Protein AF-A0A8T1V651-F1 (afdb_monomer_lite)

Structure (mmCIF, N/CA/C/O backbone):
data_AF-A0A8T1V651-F1
#
_entry.id   AF-A0A8T1V651-F1
#
loop_
_atom_site.group_PDB
_atom_site.id
_atom_site.type_symbol
_atom_site.label_atom_id
_atom_site.label_alt_id
_atom_site.label_comp_id
_atom_site.label_asym_id
_atom_site.label_entity_id
_atom_site.label_seq_id
_atom_site.pdbx_PDB_ins_code
_atom_site.Cartn_x
_atom_site.Cartn_y
_atom_site.Cartn_z
_atom_site.occupancy
_atom_site.B_iso_or_equiv
_atom_site.auth_seq_id
_atom_site.auth_comp_id
_atom_site.auth_asym_id
_atom_site.auth_atom_id
_atom_site.pdbx_PDB_model_num
ATOM 1 N N . MET A 1 1 ? 15.255 -18.110 -58.293 1.00 44.84 1 MET A N 1
ATOM 2 C CA . MET A 1 1 ? 16.131 -16.919 -58.290 1.00 44.84 1 MET A CA 1
ATOM 3 C C . MET A 1 1 ? 16.859 -16.931 -56.960 1.00 44.84 1 MET A C 1
ATOM 5 O O . MET A 1 1 ? 16.177 -16.959 -55.946 1.00 44.84 1 MET A O 1
ATOM 9 N N . SER A 1 2 ? 18.190 -17.052 -56.956 1.00 52.84 2 SER A N 1
ATOM 10 C CA . SER A 1 2 ? 18.971 -17.002 -55.710 1.00 52.84 2 SER A CA 1
ATOM 11 C C . SER A 1 2 ? 18.781 -15.631 -55.066 1.00 52.84 2 SER A C 1
ATOM 13 O O . SER A 1 2 ? 18.797 -14.629 -55.784 1.00 52.84 2 SER A O 1
ATOM 15 N N . ALA A 1 3 ? 18.569 -15.583 -53.751 1.00 57.56 3 ALA A N 1
ATOM 16 C CA . ALA A 1 3 ? 18.554 -14.320 -53.021 1.00 57.56 3 ALA A CA 1
ATOM 17 C C . ALA A 1 3 ? 19.894 -13.586 -53.239 1.00 57.56 3 ALA A C 1
ATOM 19 O O . ALA A 1 3 ? 20.920 -14.251 -53.430 1.00 57.56 3 ALA A O 1
ATOM 20 N N . PRO A 1 4 ? 19.909 -12.239 -53.260 1.00 68.81 4 PRO A N 1
ATOM 21 C CA . PRO A 1 4 ? 21.165 -11.503 -53.328 1.00 68.81 4 PRO A CA 1
ATOM 22 C C . PRO A 1 4 ? 22.034 -11.882 -52.120 1.00 68.81 4 PRO A C 1
ATOM 24 O O . PRO A 1 4 ? 21.518 -12.017 -51.015 1.00 68.81 4 PRO A O 1
ATOM 27 N N . ALA A 1 5 ? 23.343 -12.054 -52.320 1.00 86.25 5 ALA A N 1
ATOM 28 C CA . ALA A 1 5 ? 24.283 -12.427 -51.252 1.00 86.25 5 ALA A CA 1
ATOM 29 C C . ALA A 1 5 ? 24.517 -11.296 -50.226 1.00 86.25 5 ALA A C 1
ATOM 31 O O . ALA A 1 5 ? 25.008 -11.527 -49.121 1.00 86.25 5 ALA A O 1
ATOM 32 N N . TYR A 1 6 ? 24.130 -10.067 -50.577 1.00 91.69 6 TYR A N 1
ATOM 33 C CA . TYR A 1 6 ? 24.303 -8.879 -49.749 1.00 91.69 6 TYR A CA 1
ATOM 34 C C . TYR A 1 6 ? 23.029 -8.042 -49.716 1.00 91.69 6 TYR A C 1
ATOM 36 O O . TYR A 1 6 ? 22.245 -8.029 -50.669 1.00 91.69 6 TYR A O 1
ATOM 44 N N . SER A 1 7 ? 22.838 -7.314 -48.624 1.00 93.69 7 SER A N 1
ATOM 45 C CA . SER A 1 7 ? 21.793 -6.302 -48.494 1.00 93.69 7 SER A CA 1
ATOM 46 C C . SER A 1 7 ? 22.381 -4.983 -48.011 1.00 93.69 7 SER A C 1
ATOM 48 O O . SER A 1 7 ? 23.448 -4.930 -47.398 1.00 93.69 7 SER A O 1
ATOM 50 N N . THR A 1 8 ? 21.694 -3.889 -48.330 1.00 93.56 8 THR A N 1
ATOM 51 C CA . THR A 1 8 ? 22.037 -2.557 -47.837 1.00 93.56 8 THR A CA 1
ATOM 52 C C . THR A 1 8 ? 20.933 -2.073 -46.918 1.00 93.56 8 THR A C 1
ATOM 54 O O . THR A 1 8 ? 19.774 -2.002 -47.324 1.00 93.56 8 THR A O 1
ATOM 57 N N . ILE A 1 9 ? 21.299 -1.728 -45.687 1.00 93.75 9 ILE A N 1
ATOM 58 C CA . ILE A 1 9 ? 20.381 -1.191 -44.681 1.00 93.75 9 ILE A CA 1
ATOM 59 C C . ILE A 1 9 ? 20.827 0.206 -44.260 1.00 93.75 9 ILE A C 1
ATOM 61 O O . ILE A 1 9 ? 22.007 0.551 -44.328 1.00 93.75 9 ILE A O 1
ATOM 65 N N . THR A 1 10 ? 19.884 1.035 -43.828 1.00 91.31 10 THR A N 1
ATOM 66 C CA . THR A 1 10 ? 20.197 2.346 -43.255 1.00 91.31 10 THR A CA 1
ATOM 67 C C . THR A 1 10 ? 20.601 2.192 -41.801 1.00 91.31 10 THR A C 1
ATOM 69 O O . THR A 1 10 ? 19.957 1.466 -41.042 1.00 91.31 10 THR A O 1
ATOM 72 N N . ASN A 1 11 ? 21.627 2.921 -41.387 1.00 89.94 11 ASN A N 1
ATOM 73 C CA . ASN A 1 11 ? 21.988 2.997 -39.987 1.00 89.94 11 ASN A CA 1
ATOM 74 C C . ASN A 1 11 ? 20.929 3.793 -39.197 1.00 89.94 11 ASN A C 1
ATOM 76 O O . ASN A 1 11 ? 20.530 4.887 -39.594 1.00 89.94 11 ASN A O 1
ATOM 80 N N . GLY A 1 12 ? 20.491 3.253 -38.056 1.00 85.94 12 GLY A N 1
ATOM 81 C CA . GLY A 1 12 ? 19.458 3.872 -37.216 1.00 85.94 12 GLY A CA 1
ATOM 82 C C . GLY A 1 12 ? 19.901 5.130 -36.453 1.00 85.94 12 GLY A C 1
ATOM 83 O O . GLY A 1 12 ? 19.064 5.797 -35.852 1.00 85.94 12 GLY A O 1
ATOM 84 N N . VAL A 1 13 ? 21.194 5.469 -36.468 1.00 89.56 13 VAL A N 1
ATOM 85 C CA . VAL A 1 13 ? 21.788 6.602 -35.733 1.00 89.56 13 VAL A CA 1
ATOM 86 C C . VAL A 1 13 ? 22.140 7.771 -36.669 1.00 89.56 13 VAL A C 1
ATOM 88 O O . VAL A 1 13 ? 21.965 8.940 -36.312 1.00 89.56 13 VAL A O 1
ATOM 91 N N . ASP A 1 14 ? 22.628 7.493 -37.880 1.00 88.12 14 ASP A N 1
ATOM 92 C CA . ASP A 1 14 ? 22.805 8.466 -38.964 1.00 88.12 14 ASP A CA 1
ATOM 93 C C . ASP A 1 14 ? 22.234 7.895 -40.266 1.00 88.12 14 ASP A C 1
ATOM 95 O O . ASP A 1 14 ? 22.841 7.026 -40.884 1.00 88.12 14 ASP A O 1
ATOM 99 N N . HIS A 1 15 ? 21.096 8.427 -40.716 1.00 88.06 15 HIS A N 1
ATOM 100 C CA . HIS A 1 15 ? 20.405 7.987 -41.935 1.00 88.06 15 HIS A CA 1
ATOM 101 C C . HIS A 1 15 ? 21.244 8.133 -43.216 1.00 88.06 15 HIS A C 1
ATOM 103 O O . HIS A 1 15 ? 20.914 7.535 -44.236 1.00 88.06 15 HIS A O 1
ATOM 109 N N . ARG A 1 16 ? 22.320 8.930 -43.179 1.00 88.88 16 ARG A N 1
ATOM 110 C CA . ARG A 1 16 ? 23.264 9.088 -44.296 1.00 88.88 16 ARG A CA 1
ATOM 111 C C . ARG A 1 16 ? 24.247 7.922 -44.398 1.00 88.88 16 ARG A C 1
ATOM 113 O O . ARG A 1 16 ? 24.907 7.774 -45.421 1.00 88.88 16 ARG A O 1
ATOM 120 N N . LEU A 1 17 ? 24.376 7.119 -43.340 1.00 91.12 17 LEU A N 1
ATOM 121 C CA . LEU A 1 17 ? 25.214 5.929 -43.330 1.00 91.12 17 LEU A CA 1
ATOM 122 C C . LEU A 1 17 ? 24.407 4.722 -43.787 1.00 91.12 17 LEU A C 1
ATOM 124 O O . LEU A 1 17 ? 23.441 4.310 -43.143 1.00 91.12 17 LEU A O 1
ATOM 128 N N . THR A 1 18 ? 24.854 4.123 -44.881 1.00 93.69 18 THR A N 1
ATOM 129 C CA . THR A 1 18 ? 24.391 2.815 -45.326 1.00 93.69 18 THR A CA 1
ATOM 130 C C . THR A 1 18 ? 25.351 1.736 -44.840 1.00 93.69 18 THR A C 1
ATOM 132 O O . THR A 1 18 ? 26.565 1.933 -44.763 1.00 93.69 18 THR A O 1
ATOM 135 N N . ILE A 1 19 ? 24.789 0.591 -44.470 1.00 94.88 19 ILE A N 1
ATOM 136 C CA . ILE A 1 19 ? 25.507 -0.580 -43.979 1.00 94.88 19 ILE A CA 1
ATOM 137 C C . ILE A 1 19 ? 25.325 -1.679 -45.011 1.00 94.88 19 ILE A C 1
ATOM 139 O O . ILE A 1 19 ? 24.196 -2.004 -45.376 1.00 94.88 19 ILE A O 1
ATOM 143 N N . ILE A 1 20 ? 26.432 -2.253 -45.469 1.00 95.31 20 ILE A N 1
ATOM 144 C CA . ILE A 1 20 ? 26.408 -3.451 -46.305 1.00 95.31 20 ILE A CA 1
ATOM 145 C C . ILE A 1 20 ? 26.460 -4.661 -45.377 1.00 95.31 20 ILE A C 1
ATOM 147 O O . ILE A 1 20 ? 27.442 -4.844 -44.655 1.00 95.31 20 ILE A O 1
ATOM 151 N N . MET A 1 21 ? 25.410 -5.475 -45.414 1.00 95.88 21 MET A N 1
ATOM 152 C CA . MET A 1 21 ? 25.281 -6.711 -44.652 1.00 95.88 21 MET A CA 1
ATOM 153 C C . MET A 1 21 ? 25.534 -7.917 -45.561 1.00 95.88 21 MET A C 1
ATOM 155 O O . MET A 1 21 ? 25.003 -7.989 -46.671 1.00 95.88 21 MET A O 1
ATOM 159 N N . HIS A 1 22 ? 26.350 -8.858 -45.092 1.00 94.75 22 HIS A N 1
ATOM 160 C CA . HIS A 1 22 ? 26.492 -10.178 -45.704 1.00 94.75 22 HIS A CA 1
ATOM 161 C C . HIS A 1 22 ? 25.328 -11.058 -45.252 1.00 94.75 22 HIS A C 1
ATOM 163 O O . HIS A 1 22 ? 25.185 -11.295 -44.056 1.00 94.75 22 HIS A O 1
ATOM 169 N N . ASN A 1 23 ? 24.478 -11.508 -46.175 1.00 93.56 23 ASN A N 1
ATOM 170 C CA . ASN A 1 23 ? 23.187 -12.095 -45.806 1.00 93.56 23 ASN A CA 1
ATOM 171 C C . ASN A 1 23 ? 23.315 -13.462 -45.122 1.00 93.56 23 ASN A C 1
ATOM 173 O O . ASN A 1 23 ? 22.498 -13.767 -44.259 1.00 93.56 23 ASN A O 1
ATOM 177 N N . ASP A 1 24 ? 24.350 -14.240 -45.445 1.00 91.81 24 ASP A N 1
ATOM 178 C CA . ASP A 1 24 ? 24.522 -15.579 -44.868 1.00 91.81 24 ASP A CA 1
ATOM 179 C C . ASP A 1 24 ? 25.005 -15.531 -43.414 1.00 91.81 24 ASP A C 1
ATOM 181 O O . ASP A 1 24 ? 24.649 -16.394 -42.618 1.00 91.81 24 ASP A O 1
ATOM 185 N N . SER A 1 25 ? 25.805 -14.520 -43.051 1.00 92.31 25 SER A N 1
ATOM 186 C CA . SER A 1 25 ? 26.333 -14.381 -41.685 1.00 92.31 25 SER A CA 1
ATOM 187 C C . SER A 1 25 ? 25.646 -13.292 -40.862 1.00 92.31 25 SER A C 1
ATOM 189 O O . SER A 1 25 ? 25.741 -13.304 -39.642 1.00 92.31 25 SER A O 1
ATOM 191 N N . GLY A 1 26 ? 24.998 -12.318 -41.502 1.00 94.75 26 GLY A N 1
ATOM 192 C CA . GLY A 1 26 ? 24.478 -11.110 -40.857 1.00 94.75 26 GLY A CA 1
ATOM 193 C C . GLY A 1 26 ? 25.542 -10.052 -40.532 1.00 94.75 26 GLY A C 1
ATOM 194 O O . GLY A 1 26 ? 25.233 -9.061 -39.879 1.00 94.75 26 GLY A O 1
ATOM 195 N N . TYR A 1 27 ? 26.795 -10.224 -40.966 1.00 96.69 27 TYR A N 1
ATOM 196 C CA . TYR A 1 27 ? 27.900 -9.345 -40.557 1.00 96.69 27 TYR A CA 1
ATOM 197 C C . TYR A 1 27 ? 27.946 -8.071 -41.394 1.00 96.69 27 TYR A C 1
ATOM 199 O O . TYR A 1 27 ? 27.542 -8.057 -42.560 1.00 96.69 27 TYR A O 1
ATOM 207 N N . TYR A 1 28 ? 28.506 -7.006 -40.823 1.00 97.50 28 TYR A N 1
ATOM 208 C CA . TYR A 1 28 ? 28.529 -5.679 -41.437 1.00 97.50 28 TYR A CA 1
ATOM 209 C C . TYR A 1 28 ? 29.910 -5.317 -41.986 1.00 97.50 28 TYR A C 1
ATOM 211 O O . TYR A 1 28 ? 30.921 -5.450 -41.293 1.00 97.50 28 TYR A O 1
ATOM 219 N N . ASN A 1 29 ? 29.955 -4.816 -43.226 1.00 95.38 29 ASN A N 1
ATOM 220 C CA . ASN A 1 29 ? 31.191 -4.414 -43.899 1.00 95.38 29 ASN A CA 1
ATOM 221 C C . ASN A 1 29 ? 31.697 -3.060 -43.381 1.00 95.38 29 ASN A C 1
ATOM 223 O O . ASN A 1 29 ? 31.275 -1.990 -43.829 1.00 95.38 29 ASN A O 1
ATOM 227 N N . ILE A 1 30 ? 32.664 -3.099 -42.471 1.00 95.06 30 ILE A N 1
ATOM 228 C CA . ILE A 1 30 ? 33.228 -1.894 -41.859 1.00 95.06 30 ILE A CA 1
ATOM 229 C C . ILE A 1 30 ? 34.232 -1.162 -42.738 1.00 95.06 30 ILE A C 1
ATOM 231 O O . ILE A 1 30 ? 34.468 0.031 -42.537 1.00 95.06 30 ILE A O 1
ATOM 235 N N . THR A 1 31 ? 34.818 -1.836 -43.728 1.00 93.00 31 THR A N 1
ATOM 236 C CA . THR A 1 31 ? 35.694 -1.180 -44.705 1.00 93.00 31 THR A CA 1
ATOM 237 C C . THR A 1 31 ? 34.898 -0.166 -45.519 1.00 93.00 31 THR A C 1
ATOM 239 O O . THR A 1 31 ? 35.329 0.978 -45.665 1.00 93.00 31 THR A O 1
ATOM 242 N N . LYS A 1 32 ? 33.700 -0.545 -45.978 1.00 92.44 32 LYS A N 1
ATOM 243 C CA . LYS A 1 32 ? 32.811 0.346 -46.735 1.00 92.44 32 LYS A CA 1
ATOM 244 C C . LYS A 1 32 ? 32.233 1.456 -45.871 1.00 92.44 32 LYS A C 1
ATOM 246 O O . LYS A 1 32 ? 32.245 2.610 -46.298 1.00 92.44 32 LYS A O 1
ATOM 251 N N . THR A 1 33 ? 31.846 1.150 -44.635 1.00 92.75 33 THR A N 1
ATOM 252 C CA . THR A 1 33 ? 31.427 2.172 -43.666 1.00 92.75 33 THR A CA 1
ATOM 253 C C . THR A 1 33 ? 32.522 3.212 -43.414 1.00 92.75 33 THR A C 1
ATOM 255 O O . THR A 1 33 ? 32.231 4.407 -43.376 1.00 92.75 33 THR A O 1
ATOM 258 N N . ALA A 1 34 ? 33.784 2.792 -43.266 1.00 91.56 34 ALA A N 1
ATOM 259 C CA . ALA A 1 34 ? 34.902 3.711 -43.052 1.00 91.56 34 ALA A CA 1
ATOM 260 C C . ALA A 1 34 ? 35.114 4.652 -44.247 1.00 91.56 34 ALA A C 1
ATOM 262 O O . ALA A 1 34 ? 35.279 5.858 -44.052 1.00 91.56 34 ALA A O 1
ATOM 263 N N . SER A 1 35 ? 35.059 4.117 -45.472 1.00 90.00 35 SER A N 1
ATOM 264 C CA . SER A 1 35 ? 35.135 4.921 -46.696 1.00 90.00 35 SER A CA 1
ATOM 265 C C . SER A 1 35 ? 33.985 5.925 -46.787 1.00 90.00 35 SER A C 1
ATOM 267 O O . SER A 1 35 ? 34.236 7.106 -47.008 1.00 90.00 35 SER A O 1
ATOM 269 N N . LEU A 1 36 ? 32.746 5.486 -46.542 1.00 90.75 36 LEU A N 1
ATOM 270 C CA . LEU A 1 36 ? 31.568 6.355 -46.578 1.00 90.75 36 LEU A CA 1
ATOM 271 C C . LEU A 1 36 ? 31.661 7.489 -45.547 1.00 90.75 36 LEU A C 1
ATOM 273 O O . LEU A 1 36 ? 31.417 8.647 -45.871 1.00 90.75 36 LEU A O 1
ATOM 277 N N . LEU A 1 37 ? 32.072 7.180 -44.315 1.00 89.56 37 LEU A N 1
ATOM 278 C CA . LEU A 1 37 ? 32.285 8.188 -43.273 1.00 89.56 37 LEU A CA 1
ATOM 279 C C . LEU A 1 37 ? 33.353 9.214 -43.651 1.00 89.56 37 LEU A C 1
ATOM 281 O O . LEU A 1 37 ? 33.214 10.391 -43.320 1.00 89.56 37 LEU A O 1
ATOM 285 N N . GLN A 1 38 ? 34.424 8.777 -44.312 1.00 88.06 38 GLN A N 1
ATOM 286 C CA . GLN A 1 38 ? 35.469 9.678 -44.776 1.00 88.06 38 GLN A CA 1
ATOM 287 C C . GLN A 1 38 ? 34.944 10.621 -45.864 1.00 88.06 38 GLN A C 1
ATOM 289 O O . GLN A 1 38 ? 35.216 11.818 -45.785 1.00 88.06 38 GLN A O 1
ATOM 294 N N . THR A 1 39 ? 34.155 10.114 -46.816 1.00 87.88 39 THR A N 1
ATOM 295 C CA . THR A 1 39 ? 33.487 10.935 -47.838 1.00 87.88 39 THR A CA 1
ATOM 296 C C . THR A 1 39 ? 32.547 11.955 -47.198 1.00 87.88 39 THR A C 1
ATOM 298 O O . THR A 1 39 ? 32.687 13.147 -47.451 1.00 87.88 39 THR A O 1
ATOM 301 N N . LEU A 1 40 ? 31.677 11.525 -46.278 1.00 87.88 40 LEU A N 1
ATOM 302 C CA . LEU A 1 40 ? 30.764 12.427 -45.564 1.00 87.88 40 LEU A CA 1
ATOM 303 C C . LE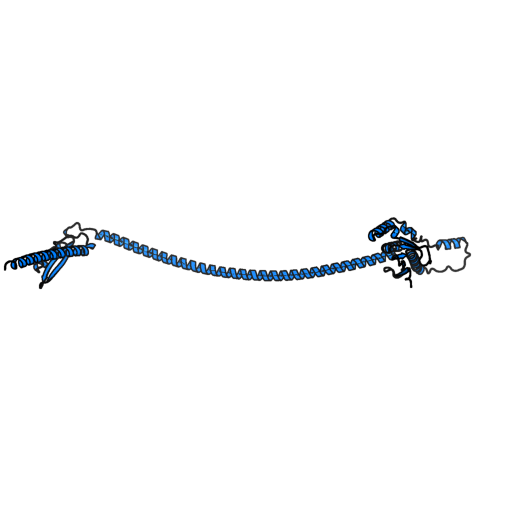U A 1 40 ? 31.512 13.501 -44.763 1.00 87.88 40 LEU A C 1
ATOM 305 O O . LEU A 1 40 ? 31.073 14.645 -44.691 1.00 87.88 40 LEU A O 1
ATOM 309 N N . LYS A 1 41 ? 32.656 13.156 -44.163 1.00 85.81 41 LYS A N 1
ATOM 310 C CA . LYS A 1 41 ? 33.493 14.125 -43.448 1.00 85.81 41 LYS A CA 1
ATOM 311 C C . LYS A 1 41 ? 34.099 15.161 -44.401 1.00 85.81 41 LYS A C 1
ATOM 313 O O . LYS A 1 41 ? 34.108 16.343 -44.076 1.00 85.81 41 LYS A O 1
ATOM 318 N N . GLN A 1 42 ? 34.580 14.730 -45.567 1.00 84.00 42 GLN A N 1
ATOM 319 C CA . GLN A 1 42 ? 35.129 15.627 -46.587 1.00 84.00 42 GLN A CA 1
ATOM 320 C C . GLN A 1 42 ? 34.061 16.549 -47.183 1.00 84.00 42 GLN A C 1
ATOM 322 O O . GLN A 1 42 ? 34.347 17.717 -47.421 1.00 84.00 42 GLN A O 1
ATOM 327 N N . GLU A 1 43 ? 32.835 16.061 -47.381 1.00 84.69 43 GLU A N 1
ATOM 328 C CA . GLU A 1 43 ? 31.696 16.890 -47.794 1.00 84.69 43 GLU A CA 1
ATOM 329 C C . GLU A 1 43 ? 31.353 17.946 -46.733 1.00 84.69 43 GLU A C 1
ATOM 331 O O . GLU A 1 43 ? 31.140 19.109 -47.064 1.00 84.69 43 GLU A O 1
ATOM 336 N N . GLU A 1 44 ? 31.358 17.574 -45.448 1.00 82.19 44 GLU A N 1
ATOM 337 C CA . GLU A 1 44 ? 31.106 18.507 -44.340 1.00 82.19 44 GLU A CA 1
ATOM 338 C C . GLU A 1 44 ? 32.213 19.577 -44.206 1.00 82.19 44 GLU A C 1
ATOM 340 O O . GLU A 1 44 ? 31.914 20.734 -43.911 1.00 82.19 44 GLU A O 1
ATOM 345 N N . GLU A 1 45 ? 33.480 19.220 -44.444 1.00 78.75 45 GLU A N 1
ATOM 346 C CA . GLU A 1 45 ? 34.630 20.138 -44.371 1.00 78.75 45 GLU A CA 1
ATOM 347 C C . GLU A 1 45 ? 34.794 20.993 -45.648 1.00 78.75 45 GLU A C 1
ATOM 349 O O . GLU A 1 45 ? 35.163 22.167 -45.570 1.00 78.75 45 GLU A O 1
ATOM 354 N N . GLY A 1 46 ? 34.468 20.444 -46.822 1.00 62.56 46 GLY A N 1
ATOM 355 C CA . GLY A 1 46 ? 34.582 21.102 -48.129 1.00 62.56 46 GLY A CA 1
ATOM 356 C C . GLY A 1 46 ? 33.558 22.215 -48.376 1.00 62.56 46 GLY A C 1
ATOM 357 O O . GLY A 1 46 ? 33.789 23.090 -49.207 1.00 62.56 46 GLY A O 1
ATOM 358 N N . VAL A 1 47 ? 32.462 22.251 -47.616 1.00 53.25 47 VAL A N 1
ATOM 359 C CA . VAL A 1 47 ? 31.448 23.321 -47.687 1.00 53.25 47 VAL A CA 1
ATOM 360 C C . VAL A 1 47 ? 31.907 24.618 -46.989 1.00 53.25 47 VAL A C 1
ATOM 362 O O . VAL A 1 47 ? 31.332 25.679 -47.221 1.00 53.25 47 VAL A O 1
ATOM 365 N N . VAL A 1 48 ? 32.990 24.593 -46.200 1.00 46.41 48 VAL A N 1
ATOM 366 C CA . VAL A 1 48 ? 33.510 25.777 -45.476 1.00 46.41 48 VAL A CA 1
ATOM 367 C C . VAL A 1 48 ? 34.618 26.518 -46.259 1.00 46.41 48 VAL A C 1
ATOM 369 O O . VAL A 1 48 ? 35.081 27.581 -45.851 1.00 46.41 48 VAL A O 1
ATOM 372 N N . GLY A 1 49 ? 35.024 26.013 -47.429 1.00 43.25 49 GLY A N 1
ATOM 373 C CA . GLY A 1 49 ? 36.204 26.472 -48.170 1.00 43.25 49 GLY A CA 1
ATOM 374 C C . GLY A 1 49 ? 35.961 27.345 -49.406 1.00 43.25 49 GLY A C 1
ATOM 375 O O . GLY A 1 49 ? 36.616 27.116 -50.416 1.00 43.25 49 GLY A O 1
ATOM 376 N N . ASN A 1 50 ? 35.094 28.362 -49.367 1.00 42.97 50 ASN A N 1
ATOM 377 C CA . ASN A 1 50 ? 35.173 29.451 -50.356 1.00 42.97 50 ASN A CA 1
ATOM 378 C C . ASN A 1 50 ? 36.202 30.492 -49.880 1.00 42.97 50 ASN A C 1
ATOM 380 O O . ASN A 1 50 ? 35.849 31.495 -49.265 1.00 42.97 50 ASN A O 1
ATOM 384 N N . SER A 1 51 ? 37.487 30.240 -50.152 1.00 42.34 51 SER A N 1
ATOM 385 C CA . SER A 1 51 ? 38.550 31.255 -50.077 1.00 42.34 51 SER A CA 1
ATOM 386 C C . SER A 1 51 ? 38.967 31.714 -51.481 1.00 42.34 51 SER A C 1
ATOM 388 O O . SER A 1 51 ? 38.882 30.930 -52.428 1.00 42.34 51 SER A O 1
ATOM 390 N N . PRO A 1 52 ? 39.379 32.985 -51.652 1.00 41.66 52 PRO A N 1
ATOM 391 C CA . PRO A 1 52 ? 39.491 33.619 -52.961 1.00 41.66 52 PRO A CA 1
ATOM 392 C C . PRO A 1 52 ? 40.663 33.045 -53.761 1.00 41.66 52 PRO A C 1
ATOM 394 O O . PRO A 1 52 ? 41.762 32.891 -53.229 1.00 41.66 52 PRO A O 1
ATOM 397 N N . GLN A 1 53 ? 40.459 32.789 -55.056 1.00 40.06 53 GLN A N 1
ATOM 398 C CA . GLN A 1 53 ? 41.566 32.479 -55.963 1.00 40.06 53 GLN A CA 1
ATOM 399 C C . GLN A 1 53 ? 42.585 33.634 -55.988 1.00 40.06 53 GLN A C 1
ATOM 401 O O . GLN A 1 53 ? 42.183 34.789 -56.172 1.00 40.06 53 GLN A O 1
ATOM 406 N N . PRO A 1 54 ? 43.897 33.360 -55.865 1.00 42.28 54 PRO A N 1
ATOM 407 C CA . PRO A 1 54 ? 44.910 34.385 -56.034 1.00 42.28 54 PRO A CA 1
ATOM 408 C C . PRO A 1 54 ? 44.982 34.809 -57.504 1.00 42.28 54 PRO A C 1
ATOM 410 O O . PRO A 1 54 ? 45.008 34.001 -58.435 1.00 42.28 54 PRO A O 1
ATOM 413 N N . ASN A 1 55 ? 44.981 36.124 -57.692 1.00 45.00 55 ASN A N 1
ATOM 414 C CA . ASN A 1 55 ? 44.984 36.792 -58.981 1.00 45.00 55 ASN A CA 1
ATOM 415 C C . ASN A 1 55 ? 46.247 36.413 -59.778 1.00 45.00 55 ASN A C 1
ATOM 417 O O . ASN A 1 55 ? 47.372 36.574 -59.302 1.00 45.00 55 ASN A O 1
ATOM 421 N N . LYS A 1 56 ? 46.067 35.921 -61.008 1.00 50.69 56 LYS A N 1
ATOM 422 C CA . LYS A 1 56 ? 47.151 35.531 -61.921 1.00 50.69 56 LYS A CA 1
ATOM 423 C C . LYS A 1 56 ? 47.980 36.753 -62.326 1.00 50.69 56 LYS A C 1
ATOM 425 O O . LYS A 1 56 ? 47.581 37.459 -63.248 1.00 50.69 56 LYS A O 1
ATOM 430 N N . ARG A 1 57 ? 49.133 36.982 -61.688 1.00 48.47 57 ARG A N 1
ATOM 431 C CA . ARG A 1 57 ? 50.283 37.737 -62.240 1.00 48.47 57 ARG A CA 1
ATOM 432 C C . ARG A 1 57 ? 51.488 37.660 -61.292 1.00 48.47 57 ARG A C 1
ATOM 434 O O . ARG A 1 57 ? 51.712 38.540 -60.474 1.00 48.47 57 ARG A O 1
ATOM 441 N N . GLY A 1 58 ? 52.288 36.612 -61.444 1.00 48.78 58 GLY A N 1
ATOM 442 C CA . GLY A 1 58 ? 53.598 36.477 -60.809 1.00 48.78 58 GLY A CA 1
ATOM 443 C C . GLY A 1 58 ? 54.271 35.197 -61.292 1.00 48.78 58 GLY A C 1
ATOM 444 O O . GLY A 1 58 ? 53.610 34.170 -61.396 1.00 48.78 58 GLY A O 1
ATOM 445 N N . LYS A 1 59 ? 55.551 35.265 -61.674 1.00 53.00 59 LYS A N 1
ATOM 446 C CA . LYS A 1 59 ? 56.339 34.086 -62.064 1.00 53.00 59 LYS A CA 1
ATOM 447 C C . LYS A 1 59 ? 56.484 33.175 -60.841 1.00 53.00 59 LYS A C 1
ATOM 449 O O . LYS A 1 59 ? 57.207 33.542 -59.924 1.00 53.00 59 LYS A O 1
ATOM 454 N N . HIS A 1 60 ? 55.815 32.025 -60.847 1.00 48.91 60 HIS A N 1
ATOM 455 C CA . HIS A 1 60 ? 56.003 30.986 -59.835 1.00 48.91 60 HIS A CA 1
ATOM 456 C C . HIS A 1 60 ? 57.348 30.286 -60.043 1.00 48.91 60 HIS A C 1
ATOM 458 O O . HIS A 1 60 ? 57.672 29.854 -61.153 1.00 48.91 60 HIS A O 1
ATOM 464 N N . THR A 1 61 ? 58.141 30.189 -58.980 1.00 63.47 61 THR A N 1
ATOM 465 C CA . THR A 1 61 ? 59.271 29.259 -58.902 1.00 63.47 61 THR A CA 1
ATOM 466 C C . THR A 1 61 ? 58.742 27.869 -58.526 1.00 63.47 61 THR A C 1
ATOM 468 O O . THR A 1 61 ? 57.699 27.743 -57.887 1.00 63.47 61 THR A O 1
ATOM 471 N N . LYS A 1 62 ? 59.454 26.800 -58.915 1.00 58.91 62 LYS A N 1
ATOM 472 C CA . LYS A 1 62 ? 59.077 25.406 -58.583 1.00 58.91 62 LYS A CA 1
ATOM 473 C C . LYS A 1 62 ? 58.931 25.157 -57.072 1.00 58.91 62 LYS A C 1
ATOM 475 O O . LYS A 1 62 ? 58.182 24.274 -56.672 1.00 58.91 62 LYS A O 1
ATOM 480 N N . GLU A 1 63 ? 59.607 25.954 -56.250 1.00 56.84 63 GLU A N 1
ATOM 481 C CA . GLU A 1 63 ? 59.536 25.892 -54.786 1.00 56.84 63 GLU A CA 1
ATOM 482 C C . GLU A 1 63 ? 58.183 26.390 -54.243 1.00 56.84 63 GLU A C 1
ATOM 484 O O . GLU A 1 63 ? 57.672 25.829 -53.274 1.00 56.84 63 GLU A O 1
ATOM 489 N N . ASP A 1 64 ? 57.543 27.362 -54.905 1.00 56.97 64 ASP A N 1
ATOM 490 C CA . ASP A 1 64 ? 56.211 27.852 -54.523 1.00 56.97 64 ASP A CA 1
ATOM 491 C C . ASP A 1 64 ? 55.105 26.843 -54.880 1.00 56.97 64 ASP A C 1
ATOM 493 O O . ASP A 1 64 ? 54.123 26.703 -54.148 1.00 56.97 64 ASP A O 1
ATOM 497 N N . GLU A 1 65 ? 55.269 26.102 -55.983 1.00 58.41 65 GLU A N 1
ATOM 498 C CA . GLU A 1 65 ? 54.359 25.013 -56.364 1.00 58.41 65 GLU A CA 1
ATOM 499 C C . GLU A 1 65 ? 54.475 23.815 -55.406 1.00 58.41 65 GLU A C 1
ATOM 501 O O . GLU A 1 65 ? 53.453 23.254 -55.004 1.00 58.41 65 GLU A O 1
ATOM 506 N N . GLU A 1 66 ? 55.687 23.459 -54.962 1.00 58.53 66 GLU A N 1
ATOM 507 C CA . GLU A 1 66 ? 55.891 22.414 -53.948 1.00 58.53 66 GLU A CA 1
ATOM 508 C C . GLU A 1 66 ? 55.389 22.833 -52.556 1.00 58.53 66 GLU A C 1
ATOM 510 O O . GLU A 1 66 ? 54.793 22.014 -51.852 1.00 58.53 66 GLU A O 1
ATOM 515 N N . ALA A 1 67 ? 55.543 24.102 -52.163 1.00 57.09 67 ALA A N 1
ATOM 516 C CA . ALA A 1 67 ? 55.000 24.628 -50.908 1.00 57.09 67 ALA A CA 1
ATOM 517 C C . ALA A 1 67 ? 53.459 24.695 -50.917 1.00 57.09 67 ALA A C 1
ATOM 519 O O . ALA A 1 67 ? 52.807 24.366 -49.917 1.00 57.09 67 ALA A O 1
ATOM 520 N N . TYR A 1 68 ? 52.846 25.043 -52.052 1.00 60.59 68 TYR A N 1
ATOM 521 C CA . TYR A 1 68 ? 51.392 24.985 -52.228 1.00 60.59 68 TYR A CA 1
ATOM 522 C C . TYR A 1 68 ? 50.879 23.535 -52.198 1.00 60.59 68 TYR A C 1
ATOM 524 O O . TYR A 1 68 ? 49.926 23.227 -51.477 1.00 60.59 68 TYR A O 1
ATOM 532 N N . ALA A 1 69 ? 51.567 22.613 -52.879 1.00 55.97 69 ALA A N 1
ATOM 533 C CA . ALA A 1 69 ? 51.237 21.189 -52.871 1.00 55.97 69 ALA A CA 1
ATOM 534 C C . ALA A 1 69 ? 51.409 20.535 -51.485 1.00 55.97 69 ALA A C 1
ATOM 536 O O . ALA A 1 69 ? 50.613 19.671 -51.120 1.00 55.97 69 ALA A O 1
ATOM 537 N N . ASN A 1 70 ? 52.398 20.951 -50.682 1.00 55.38 70 ASN A N 1
ATOM 538 C CA . ASN A 1 70 ? 52.581 20.449 -49.314 1.00 55.38 70 ASN A CA 1
ATOM 539 C C . ASN A 1 70 ? 51.629 21.090 -48.291 1.00 55.38 70 ASN A C 1
ATOM 541 O O . ASN A 1 70 ? 51.216 20.404 -47.359 1.00 55.38 70 ASN A O 1
ATOM 545 N N . SER A 1 71 ? 51.239 22.359 -48.458 1.00 49.69 71 SER A N 1
ATOM 546 C CA . SER A 1 71 ? 50.256 23.029 -47.580 1.00 49.69 71 SER A CA 1
ATOM 547 C C . SER A 1 71 ? 48.811 22.570 -47.812 1.00 49.69 71 SER A C 1
ATOM 549 O O . SER A 1 71 ? 47.992 22.674 -46.901 1.00 49.69 71 SER A O 1
ATOM 551 N N . HIS A 1 72 ? 48.509 22.010 -48.990 1.00 49.41 72 HIS A N 1
ATOM 552 C CA . HIS A 1 72 ? 47.201 21.436 -49.337 1.00 49.41 72 HIS A CA 1
ATOM 553 C C . HIS A 1 72 ? 47.153 19.904 -49.239 1.00 49.41 72 HIS A C 1
ATOM 555 O O . HIS A 1 72 ? 46.140 19.299 -49.592 1.00 49.41 72 HIS A O 1
ATOM 561 N N . ARG A 1 73 ? 48.205 19.240 -48.735 1.00 42.84 73 ARG A N 1
ATOM 562 C CA . ARG A 1 73 ? 48.082 17.835 -48.324 1.00 42.84 73 ARG A CA 1
ATOM 563 C C . ARG A 1 73 ? 47.235 17.796 -47.052 1.00 42.84 73 ARG A C 1
ATOM 565 O O . ARG A 1 73 ? 47.696 18.308 -46.032 1.00 42.84 73 ARG A O 1
ATOM 572 N N . PRO A 1 74 ? 46.027 17.197 -47.058 1.00 41.81 74 PRO A N 1
ATOM 573 C CA . PRO A 1 74 ? 45.246 17.069 -45.840 1.00 41.81 74 PRO A CA 1
ATOM 574 C C . PRO A 1 74 ? 46.065 16.259 -44.835 1.00 41.81 74 PRO A C 1
ATOM 576 O O . PRO A 1 74 ? 46.252 15.052 -44.986 1.00 41.81 74 PRO A O 1
ATOM 579 N N . ASN A 1 75 ? 46.580 16.931 -43.805 1.00 43.72 75 ASN A N 1
ATOM 580 C CA . ASN A 1 75 ? 47.313 16.308 -42.713 1.00 43.72 75 ASN A CA 1
ATOM 581 C C . ASN A 1 75 ? 46.324 15.606 -41.773 1.00 43.72 75 ASN A C 1
ATOM 583 O O . ASN A 1 75 ? 46.118 15.991 -40.626 1.00 43.72 75 ASN A O 1
ATOM 587 N N . THR A 1 76 ? 45.654 14.581 -42.288 1.00 47.22 76 THR A N 1
ATOM 588 C CA . THR A 1 76 ? 44.827 13.676 -41.503 1.00 47.22 76 THR A CA 1
ATOM 589 C C . THR A 1 76 ? 45.332 12.269 -41.771 1.00 47.22 76 THR A C 1
ATOM 591 O O . THR A 1 76 ? 45.107 11.694 -42.831 1.00 47.22 76 THR A O 1
ATOM 594 N N . ARG A 1 77 ? 46.047 11.683 -40.803 1.00 55.25 77 ARG A N 1
ATOM 595 C CA . ARG A 1 77 ? 46.203 10.223 -40.747 1.00 55.25 77 ARG A CA 1
ATOM 596 C C . ARG A 1 77 ? 44.796 9.638 -40.622 1.00 55.25 77 ARG A C 1
ATOM 598 O O . ARG A 1 77 ? 44.269 9.542 -39.515 1.00 55.25 77 ARG A O 1
ATOM 605 N N . ALA A 1 78 ? 44.162 9.328 -41.751 1.00 62.06 78 ALA A N 1
ATOM 606 C CA . ALA A 1 78 ? 42.856 8.691 -41.776 1.00 62.06 78 ALA A CA 1
ATOM 607 C C . ALA A 1 78 ? 42.925 7.417 -40.924 1.00 62.06 78 ALA A C 1
ATOM 609 O O . ALA A 1 78 ? 43.871 6.629 -41.026 1.00 62.06 78 ALA A O 1
ATOM 610 N N . LYS A 1 79 ? 41.957 7.245 -40.021 1.00 72.75 79 LYS A N 1
ATOM 611 C CA . LYS A 1 79 ? 41.864 6.038 -39.202 1.00 72.75 79 LYS A CA 1
ATOM 612 C C . LYS A 1 79 ? 41.572 4.859 -40.130 1.00 72.75 79 LYS A C 1
ATOM 614 O O . LYS A 1 79 ? 40.470 4.738 -40.645 1.00 72.75 79 LYS A O 1
ATOM 619 N N . LEU A 1 80 ? 42.569 4.007 -40.354 1.00 78.75 80 LEU A N 1
ATOM 620 C CA . LEU A 1 80 ? 42.408 2.789 -41.144 1.00 78.75 80 LEU A CA 1
ATOM 621 C C . LEU A 1 80 ? 41.713 1.707 -40.315 1.00 78.75 80 LEU A C 1
ATOM 623 O O . LEU A 1 80 ? 42.038 1.536 -39.140 1.00 78.75 80 LEU A O 1
ATOM 627 N N . THR A 1 81 ? 40.841 0.920 -40.944 1.00 80.94 81 THR A N 1
ATOM 628 C CA . THR A 1 81 ? 40.160 -0.228 -40.321 1.00 80.94 81 THR A CA 1
ATOM 629 C C . THR A 1 81 ? 41.139 -1.182 -39.633 1.00 80.94 81 THR A C 1
ATOM 631 O O . THR A 1 81 ? 40.914 -1.595 -38.499 1.00 80.94 81 THR A O 1
ATOM 634 N N . ALA A 1 82 ? 42.295 -1.441 -40.251 1.00 83.56 82 ALA A N 1
ATOM 635 C CA . ALA A 1 82 ? 43.345 -2.282 -39.674 1.00 83.56 82 ALA A CA 1
ATOM 636 C C . ALA A 1 82 ? 43.899 -1.753 -38.334 1.00 83.56 82 ALA A C 1
ATOM 638 O O . ALA A 1 82 ? 44.343 -2.537 -37.497 1.00 83.56 82 ALA A O 1
ATOM 639 N N . ASN A 1 83 ? 43.865 -0.436 -38.099 1.00 86.69 83 ASN A N 1
ATOM 640 C CA . ASN A 1 83 ? 44.323 0.148 -36.837 1.00 86.69 83 ASN A CA 1
ATOM 641 C C . ASN A 1 83 ? 43.327 -0.087 -35.698 1.00 86.69 83 ASN A C 1
ATOM 643 O O . ASN A 1 83 ? 43.728 -0.064 -34.538 1.00 86.69 83 ASN A O 1
ATOM 647 N N . TRP A 1 84 ? 42.049 -0.3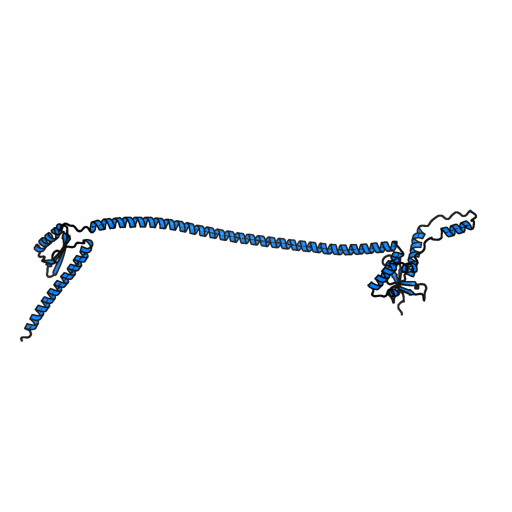29 -36.000 1.00 91.19 84 TRP A N 1
ATOM 648 C CA . TRP A 1 84 ? 41.043 -0.582 -34.974 1.00 91.19 84 TRP A CA 1
ATOM 649 C C . TRP A 1 84 ? 41.326 -1.880 -34.213 1.00 91.19 84 TRP A C 1
ATOM 651 O O . TRP A 1 84 ? 41.367 -1.856 -32.986 1.00 91.19 84 TRP A O 1
ATOM 661 N N . PHE A 1 85 ? 41.640 -2.968 -34.925 1.00 89.12 85 PHE A N 1
ATOM 662 C CA . PHE A 1 85 ? 41.973 -4.280 -34.347 1.00 89.12 85 PHE A CA 1
ATOM 663 C C . PHE A 1 85 ? 43.283 -4.301 -33.539 1.00 89.12 85 PHE A C 1
ATOM 665 O O . PHE A 1 85 ? 43.531 -5.219 -32.756 1.00 89.12 85 PHE A O 1
ATOM 672 N N . ARG A 1 86 ? 44.149 -3.293 -33.711 1.00 88.12 86 ARG A N 1
ATOM 673 C CA . ARG A 1 86 ? 45.424 -3.190 -32.981 1.00 88.12 86 ARG A CA 1
ATOM 674 C C . ARG A 1 86 ? 45.267 -2.608 -31.576 1.00 88.12 86 ARG A C 1
ATOM 676 O O . ARG A 1 86 ? 46.163 -2.796 -30.757 1.00 88.12 86 ARG A O 1
ATOM 683 N N . ASN A 1 87 ? 44.164 -1.915 -31.293 1.00 89.50 87 ASN A N 1
ATOM 684 C CA . ASN A 1 87 ? 43.950 -1.269 -29.999 1.00 89.50 87 ASN A CA 1
ATOM 685 C C . ASN A 1 87 ? 43.593 -2.304 -28.923 1.00 89.50 87 ASN A C 1
ATOM 687 O O . ASN A 1 87 ? 42.753 -3.173 -29.157 1.00 89.50 87 ASN A O 1
ATOM 691 N N . SER A 1 88 ? 44.168 -2.173 -27.724 1.00 88.81 88 SER A N 1
ATOM 692 C CA . SER A 1 88 ? 43.847 -3.042 -26.579 1.00 88.81 88 SER A CA 1
ATOM 693 C C . SER A 1 88 ? 42.360 -2.995 -26.219 1.00 88.81 88 SER A C 1
ATOM 695 O O . SER A 1 88 ? 41.728 -4.039 -26.105 1.00 88.81 88 SER A O 1
ATOM 697 N N . SER A 1 89 ? 41.773 -1.797 -26.173 1.00 90.06 89 SER A N 1
ATOM 698 C CA . SER A 1 89 ? 40.347 -1.598 -25.885 1.00 90.06 89 SER A CA 1
ATOM 699 C C . SER A 1 89 ? 39.411 -2.197 -26.938 1.00 90.06 89 SER A C 1
ATOM 701 O O . SER A 1 89 ? 38.262 -2.505 -26.637 1.00 90.06 89 SER A O 1
ATOM 703 N N . THR A 1 90 ? 39.870 -2.377 -28.179 1.00 92.69 90 THR A N 1
ATOM 704 C CA . THR A 1 90 ? 39.093 -3.099 -29.194 1.00 92.69 90 THR A CA 1
ATOM 705 C C . THR A 1 90 ? 39.115 -4.598 -28.925 1.00 92.69 90 THR A C 1
ATOM 707 O O . THR A 1 90 ? 38.082 -5.240 -29.061 1.00 92.69 90 THR A O 1
ATOM 710 N N . ARG A 1 91 ? 40.258 -5.163 -28.512 1.00 93.56 91 ARG A N 1
ATOM 711 C CA . ARG A 1 91 ? 40.355 -6.597 -28.189 1.00 93.56 91 ARG A CA 1
ATOM 712 C C . ARG A 1 91 ? 39.437 -6.980 -27.035 1.00 93.56 91 ARG A C 1
ATOM 714 O O . ARG A 1 91 ? 38.768 -7.997 -27.127 1.00 93.56 91 ARG A O 1
ATOM 721 N N . GLU A 1 92 ? 39.357 -6.138 -26.006 1.00 94.94 92 GLU A N 1
ATOM 722 C CA . GLU A 1 92 ? 38.413 -6.319 -24.892 1.00 94.94 92 GLU A CA 1
ATOM 723 C C . GLU A 1 92 ? 36.960 -6.354 -25.383 1.00 94.94 92 GLU A C 1
ATOM 725 O O . GLU A 1 92 ? 36.208 -7.249 -25.017 1.00 94.94 92 GLU A O 1
ATOM 730 N N . LYS A 1 93 ? 36.577 -5.435 -26.280 1.00 95.19 93 LYS A N 1
ATOM 731 C CA . LYS A 1 93 ? 35.229 -5.415 -26.870 1.00 95.19 93 LYS A CA 1
ATOM 732 C C . LYS A 1 93 ? 34.938 -6.638 -27.733 1.00 95.19 93 LYS A C 1
ATOM 734 O O . LYS A 1 93 ? 33.822 -7.139 -27.696 1.00 95.19 93 LYS A O 1
ATOM 739 N N . ILE A 1 94 ? 35.915 -7.103 -28.513 1.00 95.69 94 ILE A N 1
ATOM 740 C CA . ILE A 1 94 ? 35.772 -8.318 -29.325 1.00 95.69 94 ILE A CA 1
ATOM 741 C C . ILE A 1 94 ? 35.587 -9.531 -28.415 1.00 95.69 94 ILE A C 1
ATOM 743 O O . ILE A 1 94 ? 34.684 -10.320 -28.659 1.00 95.69 94 ILE A O 1
ATOM 747 N N . GLN A 1 95 ? 36.378 -9.644 -27.344 1.00 96.00 95 GLN A N 1
ATOM 748 C CA . GLN A 1 95 ? 36.222 -10.722 -26.370 1.00 96.00 95 GLN A CA 1
ATOM 749 C C . GLN A 1 95 ? 34.837 -10.697 -25.716 1.00 96.00 95 GLN A C 1
ATOM 751 O O . GLN A 1 95 ? 34.199 -11.738 -25.611 1.00 96.00 95 GLN A O 1
ATOM 756 N N . GLU A 1 96 ? 34.356 -9.521 -25.313 1.00 96.19 96 GLU A N 1
ATOM 757 C CA . GLU A 1 96 ? 33.025 -9.386 -24.716 1.00 96.19 96 GLU A CA 1
ATOM 758 C C . GLU A 1 96 ? 31.915 -9.741 -25.712 1.00 96.19 96 GLU A C 1
ATOM 760 O O . GLU A 1 96 ? 30.977 -10.449 -25.363 1.00 96.19 96 GLU A O 1
ATOM 765 N N . CYS A 1 97 ? 32.043 -9.320 -26.973 1.00 96.25 97 CYS A N 1
ATOM 766 C CA . CYS A 1 97 ? 31.119 -9.720 -28.031 1.00 96.25 97 CYS A CA 1
ATOM 767 C C . CYS A 1 97 ? 31.109 -11.240 -28.240 1.00 96.25 97 CYS A C 1
ATOM 769 O O . CYS A 1 97 ? 30.032 -11.809 -28.401 1.00 96.25 97 CYS A O 1
ATOM 771 N N . ALA A 1 98 ? 32.279 -11.886 -28.234 1.00 96.44 98 ALA A N 1
ATOM 772 C CA . ALA A 1 98 ? 32.396 -13.340 -28.322 1.00 96.44 98 ALA A CA 1
ATOM 773 C C . ALA A 1 98 ? 31.682 -14.020 -27.145 1.00 96.44 98 ALA A C 1
ATOM 775 O O . ALA A 1 98 ? 30.868 -14.913 -27.356 1.00 96.44 98 ALA A O 1
ATOM 776 N N . ASN A 1 99 ? 31.908 -13.533 -25.921 1.00 96.50 99 ASN A N 1
ATOM 777 C CA . ASN A 1 99 ? 31.270 -14.063 -24.715 1.00 96.50 99 ASN A CA 1
ATOM 778 C C . ASN A 1 99 ? 29.740 -13.901 -24.734 1.00 96.50 99 ASN A C 1
ATOM 780 O O . ASN A 1 99 ? 29.029 -14.814 -24.336 1.00 96.50 99 ASN A O 1
ATOM 784 N N . LEU A 1 100 ? 29.228 -12.745 -25.174 1.00 95.62 100 LEU A N 1
ATOM 785 C CA . LEU A 1 100 ? 27.786 -12.458 -25.205 1.00 95.62 100 LEU A CA 1
ATOM 786 C C . LEU A 1 100 ? 27.026 -13.273 -26.255 1.00 95.62 100 LEU A C 1
ATOM 788 O O . LEU A 1 100 ? 25.822 -13.471 -26.107 1.00 95.62 100 LEU A O 1
ATOM 792 N N . ASN A 1 101 ? 27.715 -13.706 -27.310 1.00 94.69 101 ASN A N 1
ATOM 793 C CA . ASN A 1 101 ? 27.116 -14.403 -28.445 1.00 94.69 101 ASN A CA 1
ATOM 794 C C . ASN A 1 101 ? 27.517 -15.886 -28.524 1.00 94.69 101 ASN A C 1
ATOM 796 O O . ASN A 1 101 ? 27.181 -16.538 -29.508 1.00 94.69 101 ASN A O 1
ATOM 800 N N . ASP A 1 102 ? 28.228 -16.412 -27.519 1.00 94.75 102 ASP A N 1
ATOM 801 C CA . ASP A 1 102 ? 28.760 -17.782 -27.494 1.00 94.75 102 ASP A CA 1
ATOM 802 C C . ASP A 1 102 ? 29.612 -18.134 -28.740 1.00 94.75 102 ASP A C 1
ATOM 804 O O . ASP A 1 102 ? 29.525 -19.232 -29.290 1.00 94.75 102 ASP A O 1
ATOM 808 N N . LEU A 1 103 ? 30.450 -17.189 -29.186 1.00 94.62 103 LEU A N 1
ATOM 809 C CA . LEU A 1 103 ? 31.329 -17.307 -30.360 1.00 94.62 103 LEU A CA 1
ATOM 810 C C . LEU A 1 103 ? 32.812 -17.349 -29.966 1.00 94.62 103 LEU A C 1
ATOM 812 O O . LEU A 1 103 ? 33.216 -16.845 -28.914 1.00 94.62 103 LEU A O 1
ATOM 816 N N . SER A 1 104 ? 33.660 -17.872 -30.852 1.00 95.44 104 SER A N 1
ATOM 817 C CA . SER A 1 104 ? 35.106 -17.651 -30.775 1.00 95.44 104 SER A CA 1
ATOM 818 C C . SER A 1 104 ? 35.470 -16.214 -31.183 1.00 95.44 104 SER A C 1
ATOM 820 O O . SER A 1 104 ? 34.758 -15.543 -31.934 1.00 95.44 104 SER A O 1
ATOM 822 N N . VAL A 1 105 ? 36.620 -15.721 -30.711 1.00 93.88 105 VAL A N 1
ATOM 823 C CA . VAL A 1 105 ? 37.129 -14.379 -31.061 1.00 93.88 105 VAL A CA 1
ATOM 824 C C . VAL A 1 105 ? 37.351 -14.238 -32.570 1.00 93.88 105 VAL A C 1
ATOM 826 O O . VAL A 1 105 ? 37.113 -13.174 -33.144 1.00 93.88 105 VAL A O 1
ATOM 829 N N . GLU A 1 106 ? 37.801 -15.308 -33.221 1.00 93.31 106 GLU A N 1
ATOM 830 C CA . GLU A 1 106 ? 38.035 -15.374 -34.662 1.00 93.31 106 GLU A CA 1
ATOM 831 C C . GLU A 1 106 ? 36.727 -15.311 -35.452 1.00 93.31 106 GLU A C 1
ATOM 833 O O . GLU A 1 106 ? 36.704 -14.754 -36.546 1.00 93.31 106 GLU A O 1
ATOM 838 N N . GLU A 1 107 ? 35.630 -15.815 -34.890 1.00 94.00 107 GLU A N 1
ATOM 839 C CA . GLU A 1 107 ? 34.314 -15.775 -35.525 1.00 94.00 107 GLU A CA 1
ATOM 840 C C . GLU A 1 107 ? 33.704 -14.371 -35.501 1.00 94.00 107 GLU A C 1
ATOM 842 O O . GLU A 1 107 ? 32.865 -14.068 -36.341 1.00 94.00 107 GLU A O 1
ATOM 847 N N . CYS A 1 108 ? 34.144 -13.457 -34.628 1.00 95.50 108 CYS A N 1
ATOM 848 C CA . CYS A 1 108 ? 33.614 -12.088 -34.562 1.00 95.50 108 CYS A CA 1
ATOM 849 C C . CYS A 1 108 ? 33.931 -11.221 -35.795 1.00 95.50 108 CYS A C 1
ATOM 851 O O . CYS A 1 108 ? 33.345 -10.141 -35.954 1.00 95.50 108 CYS A O 1
ATOM 853 N N . SER A 1 109 ? 34.846 -11.650 -36.672 1.00 95.56 109 SER A N 1
ATOM 854 C CA . SER A 1 109 ? 35.152 -10.934 -37.911 1.00 95.56 109 SER A CA 1
ATOM 855 C C . SER A 1 109 ? 35.749 -11.826 -38.992 1.00 95.56 109 SER A C 1
ATOM 857 O O . SER A 1 109 ? 36.507 -12.739 -38.696 1.00 95.56 109 SER A O 1
ATOM 859 N N . PHE A 1 110 ? 35.514 -11.496 -40.257 1.00 94.75 110 PHE A N 1
ATOM 860 C CA . PHE A 1 110 ? 36.183 -12.148 -41.384 1.00 94.75 110 PHE A CA 1
ATOM 861 C C . PHE A 1 110 ? 36.457 -11.154 -42.515 1.00 94.75 110 PHE A C 1
ATOM 863 O O . PHE A 1 110 ? 35.999 -10.009 -42.498 1.00 94.75 110 PHE A O 1
ATOM 870 N N . ILE A 1 111 ? 37.246 -11.575 -43.501 1.00 93.62 111 ILE A N 1
ATOM 871 C CA . ILE A 1 111 ? 37.626 -10.747 -44.647 1.00 93.62 111 ILE A CA 1
ATOM 872 C C . ILE A 1 111 ? 37.153 -11.430 -45.926 1.00 93.62 111 ILE A C 1
ATOM 874 O O . ILE A 1 111 ? 37.468 -12.595 -46.155 1.00 93.62 111 ILE A O 1
ATOM 878 N N . ILE A 1 112 ? 36.446 -10.684 -46.774 1.00 91.44 112 ILE A N 1
ATOM 879 C CA . ILE A 1 112 ? 36.130 -11.091 -48.145 1.00 91.44 112 ILE A CA 1
ATOM 880 C C . ILE A 1 112 ? 37.044 -10.311 -49.090 1.00 91.44 112 ILE A C 1
ATOM 882 O O . ILE A 1 112 ? 36.936 -9.086 -49.192 1.00 91.44 112 ILE A O 1
ATOM 886 N N . ASN A 1 113 ? 37.934 -11.030 -49.778 1.00 85.25 113 ASN A N 1
ATOM 887 C CA . ASN A 1 113 ? 38.844 -10.468 -50.785 1.00 85.25 113 ASN A CA 1
ATOM 888 C C . ASN A 1 113 ? 38.449 -10.825 -52.227 1.00 85.25 113 ASN A C 1
ATOM 890 O O . ASN A 1 113 ? 38.914 -10.162 -53.149 1.00 85.25 113 ASN A O 1
ATOM 894 N N . ASP A 1 114 ? 37.602 -11.839 -52.420 1.00 69.31 114 ASP A N 1
ATOM 895 C CA . ASP A 1 114 ? 37.186 -12.304 -53.745 1.00 69.31 114 ASP A CA 1
ATOM 896 C C . ASP A 1 114 ? 35.907 -11.600 -54.225 1.00 69.31 114 ASP A C 1
ATOM 898 O O . ASP A 1 114 ? 34.972 -11.384 -53.452 1.00 69.31 114 ASP A O 1
ATOM 902 N N . GLY A 1 115 ? 35.851 -11.277 -55.523 1.00 66.31 115 GLY A N 1
ATOM 903 C CA . GLY A 1 115 ? 34.653 -10.764 -56.199 1.00 66.31 115 GLY A CA 1
ATOM 904 C C . GLY A 1 115 ? 34.644 -9.259 -56.499 1.00 66.31 115 GLY A C 1
ATOM 905 O O . GLY A 1 115 ? 35.680 -8.643 -56.742 1.00 66.31 115 GLY A O 1
ATOM 906 N N . ASP A 1 116 ? 33.437 -8.683 -56.559 1.00 76.94 116 ASP A N 1
ATOM 907 C CA . ASP A 1 116 ? 33.192 -7.275 -56.897 1.00 76.94 116 ASP A CA 1
ATOM 908 C C . ASP A 1 116 ? 33.722 -6.332 -55.801 1.00 76.94 116 ASP A C 1
ATOM 910 O O . ASP A 1 116 ? 33.425 -6.485 -54.610 1.00 76.94 116 ASP A O 1
ATOM 914 N N . ASN A 1 117 ? 34.455 -5.298 -56.223 1.00 82.25 117 ASN A N 1
ATOM 915 C CA . ASN A 1 117 ? 34.985 -4.248 -55.358 1.00 82.25 117 ASN A CA 1
ATOM 916 C C . ASN A 1 117 ? 33.903 -3.570 -54.512 1.00 82.25 117 ASN A C 1
ATOM 918 O O . ASN A 1 117 ? 34.242 -2.978 -53.491 1.00 82.25 117 ASN A O 1
ATOM 922 N N . ALA A 1 118 ? 32.626 -3.626 -54.897 1.00 85.06 118 ALA A N 1
ATOM 923 C CA . ALA A 1 118 ? 31.527 -3.072 -54.109 1.00 85.06 118 ALA A CA 1
ATOM 924 C C . ALA A 1 118 ? 31.324 -3.768 -52.747 1.00 85.06 118 ALA A C 1
ATOM 926 O O . ALA A 1 118 ? 30.926 -3.102 -51.791 1.00 85.06 118 ALA A O 1
ATOM 927 N N . HIS A 1 119 ? 31.660 -5.058 -52.626 1.00 89.38 119 HIS A N 1
ATOM 928 C CA . HIS A 1 119 ? 31.368 -5.874 -51.437 1.00 89.38 119 HIS A CA 1
ATOM 929 C C . HIS A 1 119 ? 32.622 -6.419 -50.738 1.00 89.38 119 HIS A C 1
ATOM 931 O O . HIS A 1 119 ? 32.530 -6.941 -49.633 1.00 89.38 119 HIS A O 1
ATOM 937 N N . SER A 1 120 ? 33.812 -6.258 -51.319 1.00 90.69 120 SER A N 1
ATOM 938 C CA . SER A 1 120 ? 35.055 -6.646 -50.647 1.00 90.69 120 SER A CA 1
ATOM 939 C C . SER A 1 120 ? 35.315 -5.821 -49.377 1.00 90.69 120 SER A C 1
ATOM 941 O O . SER A 1 120 ? 34.919 -4.652 -49.261 1.00 90.69 120 SER A O 1
ATOM 943 N N . GLY A 1 121 ? 35.975 -6.432 -48.393 1.00 92.44 121 GLY A N 1
ATOM 944 C CA . GLY A 1 121 ? 36.355 -5.766 -47.150 1.00 92.44 121 GLY A CA 1
ATOM 945 C C . GLY A 1 121 ? 36.305 -6.647 -45.908 1.00 92.44 121 GLY A C 1
ATOM 946 O O . GLY A 1 121 ? 36.128 -7.863 -45.969 1.00 92.44 121 GLY A O 1
ATOM 947 N N . THR A 1 122 ? 36.486 -5.998 -44.761 1.00 94.75 122 THR A N 1
ATOM 948 C CA . THR A 1 122 ? 36.370 -6.617 -43.443 1.00 94.75 122 THR A CA 1
ATOM 949 C C . THR A 1 122 ? 34.930 -6.535 -42.959 1.00 94.75 122 THR A C 1
ATOM 951 O O . THR A 1 122 ? 34.334 -5.457 -42.936 1.00 94.75 122 THR A O 1
ATOM 954 N N . TYR A 1 123 ? 34.409 -7.677 -42.536 1.00 96.19 123 TYR A N 1
ATOM 955 C CA . TYR A 1 123 ? 33.083 -7.859 -41.976 1.00 96.19 123 TYR A CA 1
ATOM 956 C C . TYR A 1 123 ? 33.200 -8.148 -40.484 1.00 96.19 123 TYR A C 1
ATOM 958 O O . TYR A 1 123 ? 34.043 -8.950 -40.086 1.00 96.19 123 TYR A O 1
ATOM 966 N N . ILE A 1 124 ? 32.374 -7.504 -39.660 1.00 96.88 124 ILE A N 1
ATOM 967 C CA . ILE A 1 124 ? 32.338 -7.736 -38.208 1.00 96.88 124 ILE A CA 1
ATOM 968 C C . ILE A 1 124 ? 30.923 -8.022 -37.721 1.00 96.88 124 ILE A C 1
ATOM 970 O O . ILE A 1 124 ? 29.947 -7.634 -38.370 1.00 96.88 124 ILE A O 1
ATOM 974 N N . HIS A 1 125 ? 30.840 -8.667 -36.560 1.00 97.00 125 HIS A N 1
ATOM 975 C CA . HIS A 1 125 ? 29.583 -8.935 -35.875 1.00 97.00 125 HIS A CA 1
ATOM 976 C C . HIS A 1 125 ? 28.784 -7.634 -35.624 1.00 97.00 125 HIS A C 1
ATOM 978 O O . HIS A 1 125 ? 29.395 -6.610 -35.285 1.00 97.00 125 HIS A O 1
ATOM 984 N N . PRO A 1 126 ? 27.441 -7.641 -35.754 1.00 95.38 126 PRO A N 1
ATOM 985 C CA . PRO A 1 126 ? 26.599 -6.461 -35.539 1.00 95.38 126 PRO A CA 1
ATOM 986 C C . PRO A 1 126 ? 26.841 -5.728 -34.213 1.00 95.38 126 PRO A C 1
ATOM 988 O O . PRO A 1 126 ? 26.944 -4.502 -34.214 1.00 95.38 126 PRO A O 1
ATOM 991 N N . ASP A 1 127 ? 27.037 -6.450 -33.108 1.00 95.12 127 ASP A N 1
ATOM 992 C CA . ASP A 1 127 ? 27.271 -5.846 -31.781 1.00 95.12 127 ASP A CA 1
ATOM 993 C C . ASP A 1 127 ? 28.585 -5.056 -31.686 1.00 95.12 127 ASP A C 1
ATOM 995 O O . ASP A 1 127 ? 28.748 -4.175 -30.841 1.00 95.12 127 ASP A O 1
ATOM 999 N N . LEU A 1 128 ? 29.539 -5.335 -32.576 1.00 95.56 128 LEU A N 1
ATOM 1000 C CA . LEU A 1 128 ? 30.808 -4.614 -32.651 1.00 95.56 128 LEU A CA 1
ATOM 1001 C C . LEU A 1 128 ? 30.738 -3.378 -33.551 1.00 95.56 128 LEU A C 1
ATOM 1003 O O . LEU A 1 128 ? 31.609 -2.503 -33.472 1.00 95.56 128 LEU A O 1
ATOM 1007 N N . TYR A 1 129 ? 29.715 -3.290 -34.400 1.00 95.44 129 TYR A N 1
ATOM 1008 C CA . TYR A 1 129 ? 29.593 -2.256 -35.417 1.00 95.44 129 TYR A CA 1
ATOM 1009 C C . TYR A 1 129 ? 29.541 -0.855 -34.826 1.00 95.44 129 TYR A C 1
ATOM 1011 O O . TYR A 1 129 ? 30.349 -0.001 -35.195 1.00 95.44 129 TYR A O 1
ATOM 1019 N N . ASP A 1 130 ? 28.652 -0.614 -33.863 1.00 93.94 130 ASP A N 1
ATOM 1020 C CA . ASP A 1 130 ? 28.523 0.715 -33.273 1.00 93.94 130 ASP A CA 1
ATOM 1021 C C . ASP A 1 130 ? 29.816 1.143 -32.579 1.00 93.94 130 ASP A C 1
ATOM 1023 O O . ASP A 1 130 ? 30.254 2.281 -32.741 1.00 93.94 130 ASP A O 1
ATOM 1027 N N . TYR A 1 131 ? 30.520 0.224 -31.915 1.00 94.44 131 TYR A N 1
ATOM 1028 C CA . TYR A 1 131 ? 31.819 0.526 -31.316 1.00 94.44 131 TYR A CA 1
ATOM 1029 C C . TYR A 1 131 ? 32.891 0.903 -32.342 1.00 94.44 131 TYR A C 1
ATOM 1031 O O . TYR A 1 131 ? 33.724 1.773 -32.056 1.00 94.44 131 TYR A O 1
ATOM 1039 N N . PHE A 1 132 ? 32.884 0.274 -33.518 1.00 94.88 132 PHE A N 1
ATOM 1040 C CA . PHE A 1 132 ? 33.767 0.642 -34.621 1.00 94.88 132 PHE A CA 1
ATOM 1041 C C . PHE A 1 132 ? 33.452 2.051 -35.139 1.00 94.88 132 PHE A C 1
ATOM 1043 O O . PHE A 1 132 ? 34.342 2.903 -35.229 1.00 94.88 132 PHE A O 1
ATOM 1050 N N . VAL A 1 133 ? 32.180 2.332 -35.423 1.00 93.81 133 VAL A N 1
ATOM 1051 C CA . VAL A 1 133 ? 31.738 3.623 -35.970 1.00 93.81 133 VAL A CA 1
ATOM 1052 C C . VAL A 1 133 ? 31.946 4.757 -34.959 1.00 93.81 133 VAL A C 1
ATOM 1054 O O . VAL A 1 133 ? 32.423 5.830 -35.331 1.00 93.81 133 VAL A O 1
ATOM 1057 N N . MET A 1 134 ? 31.695 4.515 -33.669 1.00 93.56 134 MET A N 1
ATOM 1058 C CA . MET A 1 134 ? 32.010 5.446 -32.576 1.00 93.56 134 MET A CA 1
ATOM 1059 C C . MET A 1 134 ? 33.506 5.762 -32.504 1.00 93.56 134 MET A C 1
ATOM 1061 O O . MET A 1 134 ? 33.888 6.914 -32.290 1.00 93.56 134 MET A O 1
ATOM 1065 N N . TRP A 1 135 ? 34.370 4.759 -32.698 1.00 93.06 135 TRP A N 1
ATOM 1066 C CA . TRP A 1 135 ? 35.815 4.977 -32.742 1.00 93.06 135 TRP A CA 1
ATOM 1067 C C . TRP A 1 135 ? 36.225 5.821 -33.953 1.00 93.06 135 TRP A C 1
ATOM 1069 O O . TRP A 1 135 ? 37.109 6.675 -33.829 1.00 93.06 135 TRP A O 1
ATOM 1079 N N . LEU A 1 136 ? 35.591 5.624 -35.110 1.00 90.88 136 LEU A N 1
ATOM 1080 C CA . LEU A 1 136 ? 35.852 6.427 -36.304 1.00 90.88 136 LEU A CA 1
ATOM 1081 C C . LEU A 1 136 ? 35.347 7.869 -36.178 1.00 90.88 136 LEU A C 1
ATOM 1083 O O . LEU A 1 136 ? 36.054 8.792 -36.583 1.00 90.88 136 LEU A O 1
ATOM 1087 N N . SER A 1 137 ? 34.154 8.070 -35.614 1.00 90.31 137 SER A N 1
ATOM 1088 C CA . SER A 1 137 ? 33.445 9.350 -35.616 1.00 90.31 137 SER A CA 1
ATOM 1089 C C . SER A 1 137 ? 32.951 9.742 -34.216 1.00 90.31 137 SER A C 1
ATOM 1091 O O . SER A 1 137 ? 31.925 9.239 -33.748 1.00 90.31 137 SER A O 1
ATOM 1093 N N . PRO A 1 138 ? 33.599 10.724 -33.558 1.00 90.25 138 PRO A N 1
ATOM 1094 C CA . PRO A 1 138 ? 33.100 11.289 -32.303 1.00 90.25 138 PRO A CA 1
ATOM 1095 C C . PRO A 1 138 ? 31.677 11.857 -32.424 1.00 90.25 138 PRO A C 1
ATOM 1097 O O . PRO A 1 138 ? 30.876 11.733 -31.501 1.00 90.25 138 PRO A O 1
ATOM 1100 N N . LYS A 1 139 ? 31.328 12.428 -33.587 1.00 90.38 139 LYS A N 1
ATOM 1101 C CA . LYS A 1 139 ? 29.978 12.939 -33.883 1.00 90.38 139 LYS A CA 1
ATOM 1102 C C . LYS A 1 139 ? 28.936 11.821 -33.848 1.00 90.38 139 LYS A C 1
ATOM 1104 O O . LYS A 1 139 ? 27.867 12.011 -33.274 1.00 90.38 139 LYS A O 1
ATOM 1109 N N . TYR A 1 140 ? 29.260 10.656 -34.413 1.00 93.00 140 TYR A N 1
ATOM 1110 C CA . TYR A 1 140 ? 28.416 9.466 -34.307 1.00 93.00 140 TYR A CA 1
ATOM 1111 C C . TYR A 1 140 ? 28.284 9.015 -32.850 1.00 93.00 140 TYR A C 1
ATOM 1113 O O . TYR A 1 140 ? 27.173 8.813 -32.369 1.00 93.00 140 TYR A O 1
ATOM 1121 N N . SER A 1 141 ? 29.400 8.964 -32.115 1.00 93.38 141 SER A N 1
ATOM 1122 C CA . SER A 1 141 ? 29.401 8.596 -30.695 1.00 93.38 141 SER A CA 1
ATOM 1123 C C . SER A 1 141 ? 28.469 9.462 -29.852 1.00 93.38 141 SER A C 1
ATOM 1125 O O . SER A 1 141 ? 27.727 8.931 -29.031 1.00 93.38 141 SER A O 1
ATOM 1127 N N . MET A 1 142 ? 28.446 10.776 -30.081 1.00 95.19 142 MET A N 1
ATOM 1128 C CA . MET A 1 142 ? 27.533 11.671 -29.366 1.00 95.19 142 MET A CA 1
ATOM 1129 C C . MET A 1 142 ? 26.059 11.394 -29.687 1.00 95.19 142 MET A C 1
ATOM 1131 O O . MET A 1 142 ? 25.213 11.511 -28.800 1.00 95.19 142 MET A O 1
ATOM 1135 N N . ARG A 1 143 ? 25.735 11.000 -30.926 1.00 94.12 143 ARG A N 1
ATOM 1136 C CA . ARG A 1 143 ? 24.364 10.629 -31.312 1.00 94.12 143 ARG A CA 1
ATOM 1137 C C . ARG A 1 143 ? 23.922 9.328 -30.651 1.00 94.12 143 ARG A C 1
ATOM 1139 O O . ARG A 1 143 ? 22.828 9.298 -30.097 1.00 94.12 143 ARG A O 1
ATOM 1146 N N . VAL A 1 144 ? 24.786 8.308 -30.623 1.00 94.19 144 VAL A N 1
ATOM 1147 C CA . VAL A 1 144 ? 24.532 7.062 -29.875 1.00 94.19 144 VAL A CA 1
ATOM 1148 C C . VAL A 1 144 ? 24.254 7.377 -28.404 1.00 94.19 144 VAL A C 1
ATOM 1150 O O . VAL A 1 144 ? 23.238 6.949 -27.860 1.00 94.19 144 VAL A O 1
ATOM 1153 N N . SER A 1 145 ? 25.098 8.195 -27.763 1.00 94.19 145 SER A N 1
ATOM 1154 C CA . SER A 1 145 ? 24.895 8.593 -26.365 1.00 94.19 145 SER A CA 1
ATOM 1155 C C . SER A 1 145 ? 23.578 9.346 -26.138 1.00 94.19 145 SER A C 1
ATOM 1157 O O . SER A 1 145 ? 22.921 9.125 -25.121 1.00 94.19 145 SER A O 1
ATOM 1159 N N . ALA A 1 146 ? 23.167 10.215 -27.067 1.00 94.44 146 ALA A N 1
ATOM 1160 C CA . ALA A 1 146 ? 21.893 10.929 -26.979 1.00 94.44 146 ALA A CA 1
ATOM 1161 C C . ALA A 1 146 ? 20.688 9.975 -27.061 1.00 94.44 146 ALA A C 1
ATOM 1163 O O . ALA A 1 146 ? 19.769 10.087 -26.249 1.00 94.44 146 ALA A O 1
ATOM 1164 N N . ILE A 1 147 ? 20.730 9.006 -27.981 1.00 94.56 147 ILE A N 1
ATOM 1165 C CA . ILE A 1 147 ? 19.692 7.978 -28.145 1.00 94.56 147 ILE A CA 1
ATOM 1166 C C . ILE A 1 147 ? 19.591 7.114 -26.884 1.00 94.56 147 ILE A C 1
ATOM 1168 O O . ILE A 1 147 ? 18.505 6.966 -26.324 1.00 94.56 147 ILE A O 1
ATOM 1172 N N . LEU A 1 148 ? 20.719 6.611 -26.371 1.00 93.69 148 LEU A N 1
ATOM 1173 C CA . LEU A 1 148 ? 20.745 5.818 -25.136 1.00 93.69 148 LEU A CA 1
ATOM 1174 C C . LEU A 1 148 ? 20.170 6.599 -23.951 1.00 93.69 148 LEU A C 1
ATOM 1176 O O . LEU A 1 148 ? 19.338 6.084 -23.205 1.00 93.69 148 LEU A O 1
ATOM 1180 N N . LYS A 1 149 ? 20.549 7.874 -23.803 1.00 95.12 149 LYS A N 1
ATOM 1181 C CA . LYS A 1 149 ? 20.011 8.743 -22.749 1.00 95.12 149 LYS A CA 1
ATOM 1182 C C . LYS A 1 149 ? 18.494 8.906 -22.864 1.00 95.12 1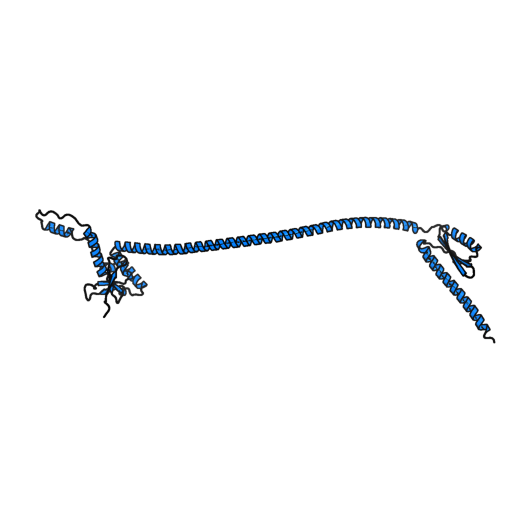49 LYS A C 1
ATOM 1184 O O . LYS A 1 149 ? 17.806 8.864 -21.845 1.00 95.12 149 LYS A O 1
ATOM 1189 N N . GLN A 1 150 ? 17.971 9.073 -24.078 1.00 94.69 150 GLN A N 1
ATOM 1190 C CA . GLN A 1 150 ? 16.533 9.173 -24.320 1.00 94.69 150 GLN A CA 1
ATOM 1191 C C . GLN A 1 150 ? 15.804 7.873 -23.958 1.00 94.69 150 GLN A C 1
ATOM 1193 O O . GLN A 1 150 ? 14.776 7.928 -23.284 1.00 94.69 150 GLN A O 1
ATOM 1198 N N . HIS A 1 151 ? 16.350 6.714 -24.335 1.00 94.50 151 HIS A N 1
ATOM 1199 C CA . HIS A 1 151 ? 15.787 5.415 -23.961 1.00 94.50 151 HIS A CA 1
ATOM 1200 C C . HIS A 1 151 ? 15.767 5.208 -22.445 1.00 94.50 151 HIS A C 1
ATOM 1202 O O . HIS A 1 151 ? 14.727 4.840 -21.898 1.00 94.50 151 HIS A O 1
ATOM 1208 N N . HIS A 1 152 ? 16.870 5.506 -21.751 1.00 94.31 152 HIS A N 1
ATOM 1209 C CA . HIS A 1 152 ? 16.919 5.425 -20.289 1.00 94.31 152 HIS A CA 1
ATOM 1210 C C . HIS A 1 152 ? 15.913 6.367 -19.628 1.00 94.31 152 HIS A C 1
ATOM 1212 O O . HIS A 1 152 ? 15.219 5.970 -18.695 1.00 94.31 152 HIS A O 1
ATOM 1218 N N . TYR A 1 153 ? 15.793 7.600 -20.123 1.00 95.31 153 TYR A N 1
ATOM 1219 C CA . TYR A 1 153 ? 14.819 8.552 -19.603 1.00 95.31 153 TYR A CA 1
ATOM 1220 C C . TYR A 1 153 ? 13.380 8.056 -19.793 1.00 95.31 153 TYR A C 1
ATOM 1222 O O . TYR A 1 153 ? 12.604 8.062 -18.840 1.00 95.31 153 TYR A O 1
ATOM 1230 N N . ALA A 1 154 ? 13.033 7.565 -20.985 1.00 95.31 154 ALA A N 1
ATOM 1231 C CA . ALA A 1 154 ? 11.703 7.035 -21.272 1.00 95.31 154 ALA A CA 1
ATOM 1232 C C . ALA A 1 154 ? 11.363 5.811 -20.402 1.00 95.31 154 ALA A C 1
ATOM 1234 O O . ALA A 1 154 ? 10.271 5.742 -19.836 1.00 95.31 154 ALA A O 1
ATOM 1235 N N . ALA A 1 155 ? 12.308 4.877 -20.245 1.00 94.62 155 ALA A N 1
ATOM 1236 C CA . ALA A 1 155 ? 12.141 3.712 -19.380 1.00 94.62 155 ALA A CA 1
ATOM 1237 C C . ALA A 1 155 ? 11.933 4.123 -17.913 1.00 94.62 155 ALA A C 1
ATOM 1239 O O . ALA A 1 155 ? 10.998 3.654 -17.264 1.00 94.62 155 ALA A O 1
ATOM 1240 N N . ASN A 1 156 ? 12.741 5.060 -17.412 1.00 95.38 156 ASN A N 1
ATOM 1241 C CA . ASN A 1 156 ? 12.620 5.563 -16.045 1.00 95.38 156 ASN A CA 1
ATOM 1242 C C . ASN A 1 156 ? 11.295 6.296 -15.815 1.00 95.38 156 ASN A C 1
ATOM 1244 O O . ASN A 1 156 ? 10.656 6.081 -14.790 1.00 95.38 156 ASN A O 1
ATOM 1248 N N . MET A 1 157 ? 10.849 7.117 -16.768 1.00 96.25 157 MET A N 1
ATOM 1249 C CA . MET A 1 157 ? 9.559 7.808 -16.684 1.00 96.25 157 MET A CA 1
ATOM 1250 C C . MET A 1 157 ? 8.383 6.833 -16.627 1.00 96.25 157 MET A C 1
ATOM 1252 O O . MET A 1 157 ? 7.440 7.063 -15.872 1.00 96.25 157 MET A O 1
ATOM 1256 N N . LYS A 1 158 ? 8.444 5.727 -17.379 1.00 96.06 158 LYS A N 1
ATOM 1257 C CA . LYS A 1 158 ? 7.425 4.673 -17.312 1.00 96.06 158 LYS A CA 1
ATOM 1258 C C . LYS A 1 158 ? 7.369 4.045 -15.917 1.00 96.06 158 LYS A C 1
ATOM 1260 O O . LYS A 1 158 ? 6.293 3.966 -15.335 1.00 96.06 158 LYS A O 1
ATOM 1265 N N . VAL A 1 159 ? 8.525 3.679 -15.362 1.00 96.69 159 VAL A N 1
ATOM 1266 C CA . VAL A 1 159 ? 8.622 3.095 -14.013 1.00 96.69 159 VAL A CA 1
ATOM 1267 C C . VAL A 1 159 ? 8.148 4.074 -12.936 1.00 96.69 159 VAL A C 1
ATOM 1269 O O . VAL A 1 159 ? 7.478 3.666 -11.992 1.00 96.69 159 VAL A O 1
ATOM 1272 N N . LEU A 1 160 ? 8.489 5.361 -13.052 1.00 96.25 160 LEU A N 1
ATOM 1273 C CA . LEU A 1 160 ? 8.025 6.387 -12.115 1.00 96.25 160 LEU A CA 1
ATOM 1274 C C . LEU A 1 160 ? 6.504 6.517 -12.149 1.00 96.25 160 LEU A C 1
ATOM 1276 O O . LEU A 1 160 ? 5.878 6.470 -11.097 1.00 96.25 160 LEU A O 1
ATOM 1280 N N . LYS A 1 161 ? 5.913 6.571 -13.345 1.00 97.00 161 LYS A N 1
ATOM 1281 C CA . LYS A 1 161 ? 4.460 6.631 -13.501 1.00 97.00 161 LYS A CA 1
ATOM 1282 C C . LYS A 1 161 ? 3.761 5.416 -12.883 1.00 97.00 161 LYS A C 1
ATOM 1284 O O . LYS A 1 161 ? 2.822 5.584 -12.120 1.00 97.00 161 LYS A O 1
ATOM 1289 N N . GLU A 1 162 ? 4.250 4.205 -13.151 1.00 96.62 162 GLU A N 1
ATOM 1290 C CA . GLU A 1 162 ? 3.693 2.976 -12.561 1.00 96.62 162 GLU A CA 1
ATOM 1291 C C . GLU A 1 162 ? 3.766 2.987 -11.023 1.00 96.62 162 GLU A C 1
ATOM 1293 O O . GLU A 1 162 ? 2.848 2.524 -10.344 1.00 96.62 162 GLU A O 1
ATOM 1298 N N . LYS A 1 163 ? 4.850 3.534 -10.458 1.00 96.94 163 LYS A N 1
ATOM 1299 C CA . LYS A 1 163 ? 4.998 3.694 -9.006 1.00 96.94 163 LYS A CA 1
ATOM 1300 C C . LYS A 1 163 ? 4.042 4.739 -8.441 1.00 96.94 163 LYS A C 1
ATOM 1302 O O . LYS A 1 163 ? 3.443 4.473 -7.402 1.00 96.94 163 LYS A O 1
ATOM 1307 N N . ASP A 1 164 ? 3.886 5.880 -9.103 1.00 97.25 164 ASP A N 1
ATOM 1308 C CA . ASP A 1 164 ? 2.955 6.933 -8.687 1.00 97.25 164 ASP A CA 1
ATOM 1309 C C . ASP A 1 164 ? 1.504 6.428 -8.721 1.00 97.25 164 ASP A C 1
ATOM 1311 O O . ASP A 1 164 ? 0.794 6.545 -7.721 1.00 97.25 164 ASP A O 1
ATOM 1315 N N . ASP A 1 165 ? 1.108 5.738 -9.796 1.00 97.56 165 ASP A N 1
ATOM 1316 C CA . ASP A 1 165 ? -0.212 5.104 -9.919 1.00 97.56 165 ASP A CA 1
ATOM 1317 C C . ASP A 1 165 ? -0.452 4.105 -8.766 1.00 97.56 165 ASP A C 1
ATOM 1319 O O . ASP A 1 16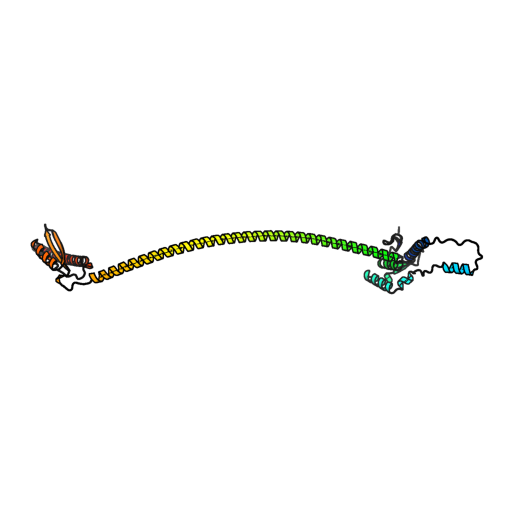5 ? -1.534 4.052 -8.169 1.00 97.56 165 ASP A O 1
ATOM 1323 N N . LYS A 1 166 ? 0.575 3.327 -8.389 1.00 98.12 166 LYS A N 1
ATOM 1324 C CA . LYS A 1 166 ? 0.484 2.387 -7.263 1.00 98.12 166 LYS A CA 1
ATOM 1325 C C . LYS A 1 166 ? 0.399 3.095 -5.909 1.00 98.12 166 LYS A C 1
ATOM 1327 O O . LYS A 1 166 ? -0.326 2.621 -5.032 1.00 98.12 166 LYS A O 1
ATOM 1332 N N . ILE A 1 167 ? 1.116 4.203 -5.724 1.00 98.06 167 ILE A N 1
ATOM 1333 C CA . ILE A 1 167 ? 1.037 5.029 -4.513 1.00 98.06 167 ILE A CA 1
ATOM 1334 C C . ILE A 1 167 ? -0.376 5.593 -4.356 1.00 98.06 167 ILE A C 1
ATOM 1336 O O . ILE A 1 167 ? -0.929 5.544 -3.256 1.00 98.06 167 ILE A O 1
ATOM 1340 N N . ASP A 1 168 ? -0.979 6.089 -5.432 1.00 97.94 168 ASP A N 1
ATOM 1341 C CA . ASP A 1 168 ? -2.325 6.657 -5.386 1.00 97.94 168 ASP A CA 1
ATOM 1342 C C . ASP A 1 168 ? -3.393 5.599 -5.089 1.00 97.94 168 ASP A C 1
ATOM 1344 O O . ASP A 1 168 ? -4.288 5.848 -4.271 1.00 97.94 168 ASP A O 1
ATOM 1348 N N . LEU A 1 169 ? -3.245 4.391 -5.644 1.00 97.81 169 LEU A N 1
ATOM 1349 C CA . LEU A 1 169 ? -4.086 3.252 -5.279 1.00 97.81 169 LEU A CA 1
ATOM 1350 C C . LEU A 1 169 ? -3.970 2.935 -3.780 1.00 97.81 169 LEU A C 1
ATOM 1352 O O . LEU A 1 169 ? -4.980 2.927 -3.078 1.00 97.81 169 LEU A O 1
ATOM 1356 N N . LEU A 1 170 ? -2.751 2.768 -3.257 1.00 97.81 170 LEU A N 1
ATOM 1357 C CA . LEU A 1 170 ? -2.532 2.464 -1.836 1.00 97.81 170 LEU A CA 1
ATOM 1358 C C . LEU A 1 170 ? -3.070 3.571 -0.914 1.00 97.81 170 LEU A C 1
ATOM 1360 O O . LEU A 1 170 ? -3.660 3.291 0.128 1.00 97.81 170 LEU A O 1
ATOM 1364 N N . ARG A 1 171 ? -2.933 4.845 -1.303 1.00 97.56 171 ARG A N 1
ATOM 1365 C CA . ARG A 1 171 ? -3.523 5.983 -0.576 1.00 97.56 171 ARG A CA 1
ATOM 1366 C C . ARG A 1 171 ? -5.049 5.942 -0.563 1.00 97.56 171 ARG A C 1
ATOM 1368 O O . ARG A 1 171 ? -5.659 6.427 0.390 1.00 97.56 171 ARG A O 1
ATOM 1375 N N . SER A 1 172 ? -5.685 5.443 -1.623 1.00 97.81 172 SER A N 1
ATOM 1376 C CA . SER A 1 172 ? -7.143 5.276 -1.663 1.00 97.81 172 SER A CA 1
ATOM 1377 C C . SER A 1 172 ? -7.606 4.154 -0.729 1.00 97.81 172 SER A C 1
ATOM 1379 O O . SER A 1 172 ? -8.465 4.404 0.116 1.00 97.81 172 SER A O 1
ATOM 1381 N N . GLU A 1 173 ? -6.945 2.994 -0.769 1.00 98.12 173 GLU A N 1
ATOM 1382 C CA . GLU A 1 173 ? -7.232 1.843 0.098 1.00 98.12 173 GLU A CA 1
ATOM 1383 C C . GLU A 1 173 ? -7.035 2.194 1.582 1.00 98.12 173 GLU A C 1
ATOM 1385 O O . GLU A 1 173 ? -7.890 1.902 2.416 1.00 98.12 173 GLU A O 1
ATOM 1390 N N . MET A 1 174 ? -5.953 2.906 1.922 1.00 96.75 174 MET A N 1
ATOM 1391 C CA . MET A 1 174 ? -5.714 3.378 3.291 1.00 96.75 174 MET A CA 1
ATOM 1392 C C . MET A 1 174 ? -6.812 4.320 3.797 1.00 96.75 174 MET A C 1
ATOM 1394 O O . MET A 1 174 ? -7.191 4.252 4.966 1.00 96.75 174 MET A O 1
ATOM 1398 N N . ARG A 1 175 ? -7.319 5.218 2.940 1.00 97.50 175 ARG A N 1
ATOM 1399 C CA . ARG A 1 175 ? -8.416 6.125 3.313 1.00 97.50 175 ARG A CA 1
ATOM 1400 C C . ARG A 1 175 ? -9.704 5.354 3.571 1.00 97.50 175 ARG A C 1
ATOM 1402 O O . ARG A 1 175 ? -10.381 5.639 4.554 1.00 97.50 175 ARG A O 1
ATOM 1409 N N . GLU A 1 176 ? -10.018 4.373 2.733 1.00 97.69 176 GLU A N 1
ATOM 1410 C CA . GLU A 1 176 ? -11.194 3.524 2.916 1.00 97.69 176 GLU A CA 1
ATOM 1411 C C . GLU A 1 176 ? -11.108 2.713 4.215 1.00 97.69 176 GLU A C 1
ATOM 1413 O O . GLU A 1 176 ? -12.040 2.735 5.019 1.00 97.69 176 GLU A O 1
ATOM 1418 N N . GLN A 1 177 ? -9.958 2.089 4.488 1.00 96.88 177 GLN A N 1
ATOM 1419 C CA . GLN A 1 177 ? -9.728 1.365 5.740 1.00 96.88 177 GLN A CA 1
ATOM 1420 C C . GLN A 1 177 ? -9.848 2.271 6.971 1.00 96.88 177 GLN A C 1
ATOM 1422 O O . GLN A 1 177 ? -10.448 1.875 7.971 1.00 96.88 177 GLN A O 1
ATOM 1427 N N . ALA A 1 178 ? -9.326 3.499 6.905 1.00 97.44 178 ALA A N 1
ATOM 1428 C CA . ALA A 1 178 ? -9.452 4.463 7.994 1.00 97.44 178 ALA A CA 1
ATOM 1429 C C . ALA A 1 178 ? -10.918 4.849 8.260 1.00 97.44 178 ALA A C 1
ATOM 1431 O O . ALA A 1 178 ? -11.324 4.973 9.417 1.00 97.44 178 ALA A O 1
ATOM 1432 N N . GLU A 1 179 ? -11.727 5.009 7.211 1.00 97.81 179 GLU A N 1
ATOM 1433 C CA . GLU A 1 179 ? -13.158 5.298 7.343 1.00 97.81 179 GLU A CA 1
ATOM 1434 C C . GLU A 1 179 ? -13.943 4.107 7.911 1.00 97.81 179 GLU A C 1
ATOM 1436 O O . GLU A 1 179 ? -14.799 4.297 8.778 1.00 97.81 179 GLU A O 1
ATOM 1441 N N . VAL A 1 180 ? -13.624 2.876 7.499 1.00 97.69 180 VAL A N 1
ATOM 1442 C CA . VAL A 1 180 ? -14.209 1.659 8.090 1.00 97.69 180 VAL A CA 1
ATOM 1443 C C . VAL A 1 180 ? -13.867 1.568 9.579 1.00 97.69 180 VAL A C 1
ATOM 1445 O O . VAL A 1 180 ? -14.773 1.457 10.404 1.00 97.69 180 VAL A O 1
ATOM 1448 N N . ALA A 1 181 ? -12.592 1.721 9.944 1.00 97.12 181 ALA A N 1
ATOM 1449 C CA . ALA A 1 181 ? -12.149 1.669 11.337 1.00 97.12 181 ALA A CA 1
ATOM 1450 C C . ALA A 1 181 ? -12.823 2.742 12.210 1.00 97.12 181 ALA A C 1
ATOM 1452 O O . ALA A 1 181 ? -13.225 2.464 13.341 1.00 97.12 181 ALA A O 1
ATOM 1453 N N . ARG A 1 182 ? -13.009 3.960 11.683 1.00 97.50 182 ARG A N 1
ATOM 1454 C CA . ARG A 1 182 ? -13.751 5.031 12.372 1.00 97.50 182 ARG A CA 1
ATOM 1455 C C . ARG A 1 182 ? -15.209 4.659 12.625 1.00 97.50 182 ARG A C 1
ATOM 1457 O O . ARG A 1 182 ? -15.721 4.926 13.711 1.00 97.50 182 ARG A O 1
ATOM 1464 N N . ARG A 1 183 ? -15.885 4.054 11.643 1.00 96.75 183 ARG A N 1
ATOM 1465 C CA . ARG A 1 183 ? -17.281 3.609 11.795 1.00 96.75 183 ARG A CA 1
ATOM 1466 C C . ARG A 1 183 ? -17.405 2.504 12.836 1.00 96.75 183 ARG A C 1
ATOM 1468 O O . ARG A 1 183 ? -18.287 2.586 13.684 1.00 96.75 183 ARG A O 1
ATOM 1475 N N . GLU A 1 184 ? -16.517 1.515 12.801 1.00 97.12 184 GLU A N 1
ATOM 1476 C CA . GLU A 1 184 ? -16.501 0.429 13.785 1.00 97.12 184 GLU A CA 1
ATOM 1477 C C . GLU A 1 184 ? -16.222 0.938 15.200 1.00 97.12 184 GLU A C 1
ATOM 1479 O O . GLU A 1 184 ? -16.903 0.538 16.142 1.00 97.12 184 GLU A O 1
ATOM 1484 N N . MET A 1 185 ? -15.257 1.849 15.355 1.00 96.69 185 MET A N 1
ATOM 1485 C CA . MET A 1 185 ? -14.956 2.471 16.645 1.00 96.69 185 MET A CA 1
ATOM 1486 C C . MET A 1 185 ? -16.183 3.206 17.192 1.00 96.69 185 MET A C 1
ATOM 1488 O O . MET A 1 185 ? -16.591 2.947 18.320 1.00 96.69 185 MET A O 1
ATOM 1492 N N . LYS A 1 186 ? -16.847 4.020 16.363 1.00 97.56 186 LYS A N 1
ATOM 1493 C CA . LYS A 1 186 ? -18.072 4.723 16.761 1.00 97.56 186 LYS A CA 1
ATOM 1494 C C . LYS A 1 186 ? -19.185 3.761 17.195 1.00 97.56 186 LYS A C 1
ATOM 1496 O O . LYS A 1 186 ? -19.846 4.009 18.198 1.00 97.56 186 LYS A O 1
ATOM 1501 N N . GLN A 1 187 ? -19.388 2.659 16.470 1.00 97.31 187 GLN A N 1
ATOM 1502 C CA . GLN A 1 187 ? -20.385 1.649 16.842 1.00 97.31 187 GLN A CA 1
ATOM 1503 C C . GLN A 1 187 ? -20.054 0.972 18.178 1.00 97.31 187 GLN A C 1
ATOM 1505 O O . GLN A 1 187 ? -20.950 0.775 18.998 1.00 97.31 187 GLN A O 1
ATOM 1510 N N . ARG A 1 188 ? -18.777 0.647 18.419 1.00 96.31 188 ARG A N 1
ATOM 1511 C CA . ARG A 1 188 ? -18.329 0.069 19.696 1.00 96.31 188 ARG A CA 1
ATOM 1512 C C . ARG A 1 188 ? -18.527 1.035 20.857 1.00 96.31 188 ARG A C 1
ATOM 1514 O O . ARG A 1 188 ? -18.985 0.600 21.909 1.00 96.31 188 ARG A O 1
ATOM 1521 N N . ASP A 1 189 ? -18.233 2.316 20.659 1.00 96.88 189 ASP A N 1
ATOM 1522 C CA . ASP A 1 189 ? -18.427 3.344 21.683 1.00 96.88 189 ASP A CA 1
ATOM 1523 C C . ASP A 1 189 ? -19.916 3.518 22.018 1.00 96.88 189 ASP A C 1
ATOM 1525 O O . ASP A 1 189 ? -20.290 3.544 23.190 1.00 96.88 189 ASP A O 1
ATOM 1529 N N . GLU A 1 190 ? -20.793 3.551 21.007 1.00 97.62 190 GLU A N 1
ATOM 1530 C CA . GLU A 1 190 ? -22.248 3.609 21.209 1.00 97.62 190 GLU A CA 1
ATOM 1531 C C . GLU A 1 190 ? -22.785 2.366 21.943 1.00 97.62 190 GLU A C 1
ATOM 1533 O O . GLU A 1 190 ? -23.638 2.481 22.827 1.00 97.62 190 GLU A O 1
ATOM 1538 N N . GLU A 1 191 ? -22.290 1.169 21.614 1.00 97.44 191 GLU A N 1
ATOM 1539 C CA . GLU A 1 191 ? -22.675 -0.068 22.302 1.00 97.44 191 GLU A CA 1
ATOM 1540 C C . GLU A 1 191 ? -22.175 -0.094 23.753 1.00 97.44 191 GLU A C 1
ATOM 1542 O O . GLU A 1 191 ? -22.926 -0.458 24.665 1.00 97.44 191 GLU A O 1
ATOM 1547 N N . ALA A 1 192 ? -20.923 0.309 23.980 1.00 96.56 192 ALA A N 1
ATOM 1548 C CA . ALA A 1 192 ? -20.337 0.406 25.310 1.00 96.56 192 ALA A CA 1
ATOM 1549 C C . ALA A 1 192 ? -21.118 1.397 26.182 1.00 96.56 192 ALA A C 1
ATOM 1551 O O . ALA A 1 192 ? -21.454 1.066 27.321 1.00 96.56 192 ALA A O 1
ATOM 1552 N N . GLN A 1 193 ? -21.494 2.552 25.625 1.00 97.38 193 GLN A N 1
ATOM 1553 C CA . GLN A 1 193 ? -22.305 3.543 26.324 1.00 97.38 193 GLN A CA 1
ATOM 1554 C C . GLN A 1 193 ? -23.676 2.976 26.712 1.00 97.38 193 GLN A C 1
ATOM 1556 O O . GLN A 1 193 ? -24.078 3.076 27.868 1.00 97.38 193 GLN A O 1
ATOM 1561 N N . ARG A 1 194 ? -24.368 2.285 25.794 1.00 97.44 194 ARG A N 1
ATOM 1562 C CA . ARG A 1 194 ? -25.665 1.650 26.100 1.00 97.44 194 ARG A CA 1
ATOM 1563 C C . ARG A 1 194 ? -25.563 0.617 27.221 1.00 97.44 194 ARG A C 1
ATOM 1565 O O . ARG A 1 194 ? -26.445 0.554 28.076 1.00 97.44 194 ARG A O 1
ATOM 1572 N N . LYS A 1 195 ? -24.507 -0.203 27.225 1.00 97.06 195 LYS A N 1
ATOM 1573 C CA . LYS A 1 195 ? -24.266 -1.186 28.296 1.00 97.06 195 LYS A CA 1
ATOM 1574 C C . LYS A 1 195 ? -24.001 -0.495 29.629 1.00 97.06 195 LYS A C 1
ATOM 1576 O O . LYS A 1 195 ? -24.575 -0.903 30.636 1.00 97.06 195 LYS A O 1
ATOM 1581 N N . HIS A 1 196 ? -23.182 0.552 29.622 1.00 96.75 196 HIS A N 1
ATOM 1582 C CA . HIS A 1 196 ? -22.890 1.349 30.807 1.00 96.75 196 HIS A CA 1
ATOM 1583 C C . HIS A 1 196 ? -24.159 1.989 31.392 1.00 96.75 196 HIS A C 1
ATOM 1585 O O . HIS A 1 196 ? -24.395 1.910 32.599 1.00 96.75 196 HIS A O 1
ATOM 1591 N N . ASP A 1 197 ? -25.017 2.563 30.548 1.00 97.50 197 ASP A N 1
ATOM 1592 C CA . ASP A 1 197 ? -26.276 3.178 30.978 1.00 97.50 197 ASP A CA 1
ATOM 1593 C C . ASP A 1 197 ? -27.238 2.132 31.564 1.00 97.50 197 ASP A C 1
ATOM 1595 O O . ASP A 1 197 ? -27.830 2.344 32.625 1.00 97.50 197 ASP A O 1
ATOM 1599 N N . ALA A 1 198 ? -27.345 0.960 30.928 1.00 97.12 198 ALA A N 1
ATOM 1600 C CA . ALA A 1 198 ? -28.162 -0.146 31.427 1.00 97.12 198 ALA A CA 1
ATOM 1601 C C . ALA A 1 198 ? -27.666 -0.677 32.783 1.00 97.12 198 ALA A C 1
ATOM 1603 O O . ALA A 1 198 ? -28.469 -0.904 33.690 1.00 97.12 198 ALA A O 1
ATOM 1604 N N . GLN A 1 199 ? -26.350 -0.843 32.947 1.00 96.69 199 GLN A N 1
ATOM 1605 C CA . GLN A 1 199 ? -25.747 -1.241 34.222 1.00 96.69 199 GLN A CA 1
ATOM 1606 C C . GLN A 1 199 ? -25.979 -0.182 35.301 1.00 96.69 199 GLN A C 1
ATOM 1608 O O . GLN A 1 199 ? -26.356 -0.518 36.423 1.00 96.69 199 GLN A O 1
ATOM 1613 N N . SER A 1 200 ? -25.833 1.096 34.953 1.00 97.44 200 SER A N 1
ATOM 1614 C CA . SER A 1 200 ? -26.090 2.211 35.867 1.00 97.44 200 SER A CA 1
ATOM 1615 C C . SER A 1 200 ? -27.542 2.212 36.358 1.00 97.44 200 SER A C 1
ATOM 1617 O O . SER A 1 200 ? -27.791 2.374 37.553 1.00 97.44 200 SER A O 1
ATOM 1619 N N . ALA A 1 201 ? -28.507 1.947 35.471 1.00 97.06 201 ALA A N 1
ATOM 1620 C CA . ALA A 1 201 ? -29.916 1.825 35.841 1.00 97.06 201 ALA A CA 1
ATOM 1621 C C . ALA A 1 201 ? -30.185 0.630 36.776 1.00 97.06 201 ALA A C 1
ATOM 1623 O O . ALA A 1 201 ? -30.938 0.759 37.743 1.00 97.06 201 ALA A O 1
ATOM 1624 N N . GLN A 1 202 ? -29.544 -0.521 36.537 1.00 96.94 202 GLN A N 1
ATOM 1625 C CA . GLN A 1 202 ? -29.652 -1.687 37.424 1.00 96.94 202 GLN A CA 1
ATOM 1626 C C . GLN A 1 202 ? -29.079 -1.406 38.816 1.00 96.94 202 GLN A C 1
ATOM 1628 O O . GLN A 1 202 ? -29.713 -1.740 39.818 1.00 96.94 202 GLN A O 1
ATOM 1633 N N . ILE A 1 203 ? -27.914 -0.756 38.892 1.00 96.75 203 ILE A N 1
ATOM 1634 C CA . ILE A 1 203 ? -27.301 -0.354 40.164 1.00 96.75 203 ILE A CA 1
ATOM 1635 C C . ILE A 1 203 ? -28.230 0.599 40.922 1.00 96.75 203 ILE A C 1
ATOM 1637 O O . ILE A 1 203 ? -28.466 0.402 42.113 1.00 96.75 203 ILE A O 1
ATOM 1641 N N . ALA A 1 204 ? -28.811 1.591 40.241 1.00 96.88 204 ALA A N 1
ATOM 1642 C CA . ALA A 1 204 ? -29.761 2.515 40.856 1.00 96.88 204 ALA A CA 1
ATOM 1643 C C . ALA A 1 204 ? -30.989 1.788 41.433 1.00 96.88 204 ALA A C 1
ATOM 1645 O O . ALA A 1 204 ? -31.410 2.084 42.553 1.00 96.88 204 ALA A O 1
ATOM 1646 N N . ALA A 1 205 ? -31.529 0.799 40.712 1.00 96.31 205 ALA A N 1
ATOM 1647 C CA . ALA A 1 205 ? -32.639 -0.018 41.196 1.00 96.31 205 ALA A CA 1
ATOM 1648 C C . ALA A 1 205 ? -32.254 -0.851 42.432 1.00 96.31 205 ALA A C 1
ATOM 1650 O O . ALA A 1 205 ? -32.991 -0.856 43.417 1.00 96.31 205 ALA A O 1
ATOM 1651 N N . LEU A 1 206 ? -31.089 -1.511 42.418 1.00 96.25 206 LEU A N 1
ATOM 1652 C CA . LEU A 1 206 ? -30.584 -2.288 43.559 1.00 96.25 206 LEU A CA 1
ATOM 1653 C C . LEU A 1 206 ? -30.355 -1.419 44.797 1.00 96.25 206 LEU A C 1
ATOM 1655 O O . LEU A 1 206 ? -30.735 -1.814 45.895 1.00 96.25 206 LEU A O 1
ATOM 1659 N N . LEU A 1 207 ? -29.795 -0.219 44.625 1.00 96.06 207 LEU A N 1
ATOM 1660 C CA . LEU A 1 207 ? -29.651 0.748 45.714 1.00 96.06 207 LEU A CA 1
ATOM 1661 C C . LEU A 1 207 ? -31.012 1.172 46.277 1.00 96.06 207 LEU A C 1
ATOM 1663 O O . LEU A 1 207 ? -31.145 1.341 47.486 1.00 96.06 207 LEU A O 1
ATOM 1667 N N . GLY A 1 208 ? -32.027 1.317 45.421 1.00 95.88 208 GLY A N 1
ATOM 1668 C CA . GLY A 1 208 ? -33.406 1.553 45.849 1.00 95.88 208 GLY A CA 1
ATOM 1669 C C . GLY A 1 208 ? -33.951 0.414 46.715 1.00 95.88 208 GLY A C 1
ATOM 1670 O O . GLY A 1 208 ? -34.490 0.668 47.791 1.00 95.88 208 GLY A O 1
ATOM 1671 N N . TYR A 1 209 ? -33.756 -0.837 46.289 1.00 95.31 209 TYR A N 1
ATOM 1672 C CA . TYR A 1 209 ? -34.149 -2.015 47.069 1.00 95.31 209 TYR A CA 1
ATOM 1673 C C . TYR A 1 209 ? -33.409 -2.118 48.403 1.00 95.31 209 TYR A C 1
ATOM 1675 O O . TYR A 1 209 ? -34.050 -2.389 49.414 1.00 95.31 209 TYR A O 1
ATOM 1683 N N . ALA A 1 210 ? -32.096 -1.878 48.418 1.00 94.31 210 ALA A N 1
ATOM 1684 C CA . ALA A 1 210 ? -31.293 -1.906 49.639 1.00 94.31 210 ALA A CA 1
ATOM 1685 C C . ALA A 1 210 ? -31.797 -0.871 50.653 1.00 94.31 210 ALA A C 1
ATOM 1687 O O . ALA A 1 210 ? -32.125 -1.235 51.774 1.00 94.31 210 ALA A O 1
ATOM 1688 N N . LYS A 1 211 ? -32.006 0.382 50.222 1.00 95.00 211 LYS A N 1
ATOM 1689 C CA . LYS A 1 211 ? -32.560 1.445 51.080 1.00 95.00 211 LYS A CA 1
ATOM 1690 C C . LYS A 1 211 ? -33.945 1.105 51.632 1.00 95.00 211 LYS A C 1
ATOM 1692 O O . LYS A 1 211 ? -34.237 1.392 52.787 1.00 95.00 211 LYS A O 1
ATOM 1697 N N . ALA A 1 212 ? -34.813 0.512 50.811 1.00 93.88 212 ALA A N 1
ATOM 1698 C CA . ALA A 1 212 ? -36.130 0.069 51.266 1.00 93.88 212 ALA A CA 1
ATOM 1699 C C . ALA A 1 212 ? -36.040 -1.116 52.244 1.00 93.88 212 ALA A C 1
ATOM 1701 O O . ALA A 1 212 ? -36.889 -1.248 53.124 1.00 93.88 212 ALA A O 1
ATOM 1702 N N . GLY A 1 213 ? -35.036 -1.980 52.079 1.00 92.56 213 GLY A N 1
ATOM 1703 C CA . GLY A 1 213 ? -34.710 -3.057 53.008 1.00 92.56 213 GLY A CA 1
ATOM 1704 C C . GLY A 1 213 ? -34.237 -2.527 54.357 1.00 92.56 213 GLY A C 1
ATOM 1705 O O . GLY A 1 213 ? -34.793 -2.932 55.373 1.00 92.56 213 GLY A O 1
ATOM 1706 N N . ASP A 1 214 ? -33.299 -1.579 54.356 1.00 92.69 214 ASP A N 1
ATOM 1707 C CA . ASP A 1 214 ? -32.780 -0.935 55.568 1.00 92.69 214 ASP A CA 1
ATOM 1708 C C . ASP A 1 214 ? -33.913 -0.277 56.367 1.00 92.69 214 ASP A C 1
ATOM 1710 O O . ASP A 1 214 ? -34.084 -0.566 57.544 1.00 92.69 214 ASP A O 1
ATOM 1714 N N . ALA A 1 215 ? -34.792 0.483 55.703 1.00 92.56 215 ALA A N 1
ATOM 1715 C CA . ALA A 1 215 ? -35.944 1.102 56.364 1.00 92.56 215 ALA A CA 1
ATOM 1716 C C . ALA A 1 215 ? -36.909 0.079 56.998 1.00 92.56 215 ALA A C 1
ATOM 1718 O O . ALA A 1 215 ? -37.516 0.343 58.033 1.00 92.56 215 ALA A O 1
ATOM 1719 N N . LYS A 1 216 ? -37.081 -1.102 56.385 1.00 93.88 216 LYS A N 1
ATOM 1720 C CA . LYS A 1 216 ? -37.883 -2.181 56.986 1.00 93.88 216 LYS A CA 1
ATOM 1721 C C . LYS A 1 216 ? -37.181 -2.806 58.183 1.00 93.88 216 LYS A C 1
ATOM 1723 O O . LYS A 1 216 ? -37.859 -3.172 59.136 1.00 93.88 216 LYS A O 1
ATOM 1728 N N . LEU A 1 217 ? -35.863 -2.971 58.109 1.00 93.00 217 LEU A N 1
ATOM 1729 C CA . LEU A 1 217 ? -35.067 -3.515 59.201 1.00 93.00 217 LEU A CA 1
ATOM 1730 C C . LEU A 1 217 ? -35.140 -2.596 60.424 1.00 93.00 217 LEU A C 1
ATOM 1732 O O . LEU A 1 217 ? -35.390 -3.093 61.517 1.00 93.00 217 LEU A O 1
ATOM 1736 N N . ASP A 1 218 ? -35.019 -1.283 60.213 1.00 93.12 218 ASP A N 1
ATOM 1737 C CA . ASP A 1 218 ? -35.168 -0.269 61.260 1.00 93.12 218 ASP A CA 1
ATOM 1738 C C . ASP A 1 218 ? -36.551 -0.364 61.925 1.00 93.12 218 ASP A C 1
ATOM 1740 O O . ASP A 1 218 ? -36.640 -0.505 63.141 1.00 93.12 218 ASP A O 1
ATOM 1744 N N . ASN A 1 219 ? -37.632 -0.424 61.134 1.00 93.38 219 ASN A N 1
ATOM 1745 C CA . ASN A 1 219 ? -38.989 -0.583 61.677 1.00 93.38 219 ASN A CA 1
ATOM 1746 C C . ASN A 1 219 ? -39.149 -1.871 62.508 1.00 93.38 219 ASN A C 1
ATOM 1748 O O . ASN A 1 219 ? -39.734 -1.848 63.587 1.00 93.38 219 ASN A O 1
ATOM 1752 N N . VAL A 1 220 ? -38.632 -3.005 62.020 1.00 92.38 220 VAL A N 1
ATOM 1753 C CA . VAL A 1 220 ? -38.690 -4.285 62.753 1.00 92.38 220 VAL A CA 1
ATOM 1754 C C . VAL A 1 220 ? -37.866 -4.220 64.038 1.00 92.38 220 VAL A C 1
ATOM 1756 O O . VAL A 1 220 ? -38.241 -4.813 65.049 1.00 92.38 220 VAL A O 1
ATOM 1759 N N . GLN A 1 221 ? -36.734 -3.519 64.014 1.00 93.44 221 GLN A N 1
ATOM 1760 C CA . GLN A 1 221 ? -35.899 -3.321 65.189 1.00 93.44 221 GLN A CA 1
ATOM 1761 C C . GLN A 1 221 ? -36.624 -2.482 66.248 1.00 93.44 221 GLN A C 1
ATOM 1763 O O . GLN A 1 221 ? -36.585 -2.851 67.423 1.00 93.44 221 GLN A O 1
ATOM 1768 N N . ASP A 1 222 ? -37.330 -1.427 65.842 1.00 93.12 222 ASP A N 1
ATOM 1769 C CA . ASP A 1 222 ? -38.154 -0.608 66.735 1.00 93.12 222 ASP A CA 1
ATOM 1770 C C . ASP A 1 222 ? -39.298 -1.430 67.361 1.00 93.12 222 ASP A C 1
ATOM 1772 O O . ASP A 1 222 ? -39.446 -1.451 68.586 1.00 93.12 222 ASP A O 1
ATOM 1776 N N . GLU A 1 223 ? -40.041 -2.199 66.555 1.00 92.25 223 GLU A N 1
ATOM 1777 C CA . GLU A 1 223 ? -41.102 -3.102 67.041 1.00 92.25 223 GLU A CA 1
ATOM 1778 C C . GLU A 1 223 ? -40.567 -4.155 68.029 1.00 92.25 223 GLU A C 1
ATOM 1780 O O . GLU A 1 223 ? -41.213 -4.496 69.028 1.00 92.25 223 GLU A O 1
ATOM 1785 N N . LEU A 1 224 ? -39.368 -4.687 67.774 1.00 91.38 224 LEU A N 1
ATOM 1786 C CA . LEU A 1 224 ? -38.724 -5.659 68.654 1.00 91.38 224 LEU A CA 1
ATOM 1787 C C . LEU A 1 224 ? -38.345 -5.038 70.002 1.00 91.38 224 LEU A C 1
ATOM 1789 O O . LEU A 1 224 ? -38.498 -5.696 71.036 1.00 91.38 224 LEU A O 1
ATOM 1793 N N . ILE A 1 225 ? -37.847 -3.797 70.003 1.00 93.00 225 ILE A N 1
ATOM 1794 C CA . ILE A 1 225 ? -37.530 -3.057 71.230 1.00 93.00 225 ILE A CA 1
ATOM 1795 C C . ILE A 1 225 ? -38.805 -2.872 72.060 1.00 93.00 225 ILE A C 1
ATOM 1797 O O . ILE A 1 225 ? -38.818 -3.259 73.230 1.00 93.00 225 ILE A O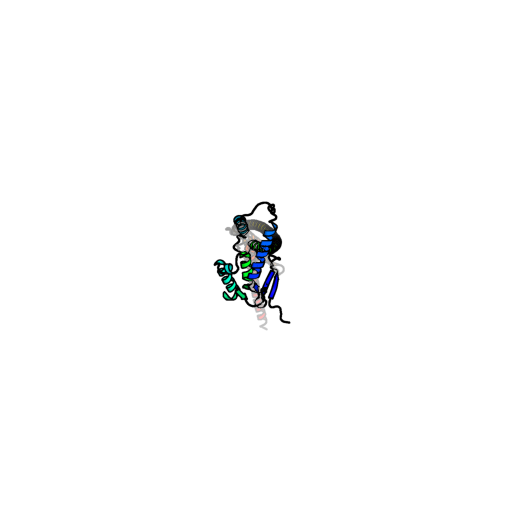 1
ATOM 1801 N N . GLU A 1 226 ? -39.895 -2.404 71.449 1.00 92.81 226 GLU A N 1
ATOM 1802 C CA . GLU A 1 226 ? -41.190 -2.217 72.121 1.00 92.81 226 GLU A CA 1
ATOM 1803 C C . GLU A 1 226 ? -41.748 -3.536 72.689 1.00 92.81 226 GLU A C 1
ATOM 1805 O O . GLU A 1 226 ? -42.189 -3.622 73.843 1.00 92.81 226 GLU A O 1
ATOM 1810 N N . THR A 1 227 ? -41.674 -4.616 71.908 1.00 88.06 227 THR A N 1
ATOM 1811 C CA . THR A 1 227 ? -42.126 -5.947 72.340 1.00 88.06 227 THR A CA 1
ATOM 1812 C C . THR A 1 227 ? -41.285 -6.469 73.509 1.00 88.06 227 THR A C 1
ATOM 1814 O O . THR A 1 227 ? -41.794 -7.074 74.454 1.00 88.06 227 THR A O 1
ATOM 1817 N N . LYS A 1 228 ? -39.972 -6.229 73.487 1.00 92.56 228 LYS A N 1
ATOM 1818 C CA . LYS A 1 228 ? -39.081 -6.630 74.578 1.00 92.56 228 LYS A CA 1
ATOM 1819 C C . LYS A 1 228 ? -39.385 -5.855 75.859 1.00 92.56 228 LYS A C 1
ATOM 1821 O O . LYS A 1 228 ? -39.389 -6.453 76.938 1.00 92.56 228 LYS A O 1
ATOM 1826 N N . GLU A 1 229 ? -39.646 -4.555 75.757 1.00 91.62 229 GLU A N 1
ATOM 1827 C CA . GLU A 1 229 ? -40.034 -3.721 76.898 1.00 91.62 229 GLU A CA 1
ATOM 1828 C C . GLU A 1 229 ? -41.353 -4.199 77.515 1.00 91.62 229 GLU A C 1
ATOM 1830 O O . GLU A 1 229 ? -41.405 -4.455 78.719 1.00 91.62 229 GLU A O 1
ATOM 1835 N N . THR A 1 230 ? -42.380 -4.437 76.695 1.00 89.00 230 THR A N 1
ATOM 1836 C CA . THR A 1 230 ? -43.683 -4.947 77.163 1.00 89.00 230 THR A CA 1
ATOM 1837 C C . THR A 1 230 ? -43.580 -6.319 77.829 1.00 89.00 230 THR A C 1
ATOM 1839 O O . THR A 1 230 ? -44.150 -6.520 78.905 1.00 89.00 230 THR A O 1
ATOM 1842 N N . VAL A 1 231 ? -42.814 -7.255 77.256 1.00 89.81 231 VAL A N 1
ATOM 1843 C CA . VAL A 1 231 ? -42.552 -8.563 77.884 1.00 89.81 231 VAL A CA 1
ATOM 1844 C C . VAL A 1 231 ? -41.818 -8.402 79.215 1.00 89.81 231 VAL A C 1
ATOM 1846 O O . VAL A 1 231 ? -42.167 -9.071 80.185 1.00 89.81 231 VAL A O 1
ATOM 1849 N N . THR A 1 232 ? -40.843 -7.493 79.295 1.00 89.69 232 THR A N 1
ATOM 1850 C CA . THR A 1 232 ? -40.108 -7.219 80.540 1.00 89.69 232 THR A CA 1
ATOM 1851 C C . THR A 1 232 ? -41.040 -6.665 81.619 1.00 89.69 232 THR A C 1
ATOM 1853 O O . THR A 1 232 ? -41.011 -7.132 82.755 1.00 89.69 232 THR A O 1
ATOM 1856 N N . THR A 1 233 ? -41.925 -5.723 81.275 1.00 88.50 233 THR A N 1
ATOM 1857 C CA . THR A 1 233 ? -42.944 -5.209 82.204 1.00 88.50 233 THR A CA 1
ATOM 1858 C C . THR A 1 233 ? -43.892 -6.312 82.679 1.00 88.50 233 THR A C 1
ATOM 1860 O O . THR A 1 233 ? -44.179 -6.404 83.874 1.00 88.50 233 THR A O 1
ATOM 1863 N N . ALA A 1 234 ? -44.363 -7.169 81.769 1.00 82.50 234 ALA A N 1
ATOM 1864 C CA . ALA A 1 234 ? -45.234 -8.289 82.114 1.00 82.50 234 ALA A CA 1
ATOM 1865 C C . ALA A 1 234 ? -44.537 -9.302 83.037 1.00 82.50 234 ALA A C 1
ATOM 1867 O O . ALA A 1 234 ? -45.158 -9.783 83.985 1.00 82.50 234 ALA A O 1
ATOM 1868 N N . LEU A 1 235 ? -43.253 -9.590 82.795 1.00 85.31 235 LEU A N 1
ATOM 1869 C CA . LEU A 1 235 ? -42.438 -10.454 83.647 1.00 85.31 235 LEU A CA 1
ATOM 1870 C C . LEU A 1 235 ? -42.357 -9.894 85.073 1.00 85.31 235 LEU A C 1
ATOM 1872 O O . LEU A 1 235 ? -42.736 -10.592 86.010 1.00 85.31 235 LEU A O 1
ATOM 1876 N N . SER A 1 236 ? -41.975 -8.621 85.228 1.00 82.75 236 SER A N 1
ATOM 1877 C CA . SER A 1 236 ? -41.908 -7.959 86.539 1.00 82.75 236 SER A CA 1
ATOM 1878 C C . SER A 1 236 ? -43.245 -8.007 87.285 1.00 82.75 236 SER A C 1
ATOM 1880 O O . SER A 1 236 ? -43.287 -8.295 88.479 1.00 82.75 236 SER A O 1
ATOM 1882 N N . TYR A 1 237 ? -44.359 -7.779 86.581 1.00 81.19 237 TYR A N 1
ATOM 1883 C CA . TYR A 1 237 ? -45.702 -7.861 87.161 1.00 81.19 237 TYR A CA 1
ATOM 1884 C C . TYR A 1 237 ? -46.062 -9.278 87.635 1.00 81.19 237 TYR A C 1
ATOM 1886 O O . TYR A 1 237 ? -46.677 -9.457 88.690 1.00 81.19 237 TYR A O 1
ATOM 1894 N N . LEU A 1 238 ? -45.709 -10.299 86.849 1.00 77.62 238 LEU A N 1
ATOM 1895 C CA . LEU A 1 238 ? -45.967 -11.694 87.198 1.00 77.62 238 LEU A CA 1
ATOM 1896 C C . LEU A 1 238 ? -45.106 -12.154 88.377 1.00 77.62 238 LEU A C 1
ATOM 1898 O O . LEU A 1 238 ? -45.628 -12.843 89.253 1.00 77.62 238 LEU A O 1
ATOM 1902 N N . GLU A 1 239 ? -43.838 -11.745 88.438 1.00 75.81 239 GLU A N 1
ATOM 1903 C CA . GLU A 1 239 ? -42.952 -12.000 89.580 1.00 75.81 239 GLU A CA 1
ATOM 1904 C C . GLU A 1 239 ? -43.482 -11.338 90.862 1.00 75.81 239 GLU A C 1
ATOM 1906 O O . GLU A 1 239 ? -43.579 -11.989 91.905 1.00 75.81 239 GLU A O 1
ATOM 1911 N N . GLU A 1 240 ? -43.918 -10.076 90.788 1.00 72.19 240 GLU A N 1
ATOM 1912 C CA . GLU A 1 240 ? -44.547 -9.384 91.920 1.00 72.19 240 GLU A CA 1
ATOM 1913 C C . GLU A 1 240 ? -45.794 -10.144 92.405 1.00 72.19 240 GLU A C 1
ATOM 1915 O O . GLU A 1 240 ? -45.949 -10.429 93.598 1.00 72.19 240 GLU A O 1
ATOM 1920 N N . LYS A 1 241 ? -46.667 -10.559 91.478 1.00 69.62 241 LYS A N 1
ATOM 1921 C CA . LYS A 1 241 ? -47.865 -11.332 91.822 1.00 69.62 241 LYS A CA 1
ATOM 1922 C C . LYS A 1 241 ? -47.566 -12.720 92.367 1.00 69.62 241 LYS A C 1
ATOM 1924 O O . LYS A 1 241 ? -48.314 -13.173 93.237 1.00 69.62 241 LYS A O 1
ATOM 1929 N N . SER A 1 242 ? -46.525 -13.403 91.895 1.00 65.75 242 SER A N 1
ATOM 1930 C CA . SER A 1 242 ? -46.198 -14.733 92.407 1.00 65.75 242 SER A CA 1
ATOM 1931 C C . SER A 1 242 ? -45.773 -14.656 93.870 1.00 65.75 242 SER A C 1
ATOM 1933 O O . SER A 1 242 ? -46.282 -15.424 94.680 1.00 65.75 242 SER A O 1
ATOM 1935 N N . VAL A 1 243 ? -44.939 -13.676 94.242 1.00 60.50 243 VAL A N 1
ATOM 1936 C CA . VAL A 1 243 ? -44.487 -13.473 95.633 1.00 60.50 243 VAL A CA 1
ATOM 1937 C C . VAL A 1 243 ? -45.664 -13.183 96.576 1.00 60.50 243 VAL A C 1
ATOM 1939 O O . VAL A 1 243 ? -45.738 -13.721 97.686 1.00 60.50 243 VAL A O 1
ATOM 1942 N N . VAL A 1 244 ? -46.626 -12.374 96.127 1.00 56.38 244 VAL A N 1
ATOM 1943 C CA . VAL A 1 244 ? -47.818 -12.033 96.920 1.00 56.38 244 VAL A CA 1
ATOM 1944 C C . VAL A 1 244 ? -48.798 -13.212 97.010 1.00 56.38 244 VAL A C 1
ATOM 1946 O O . VAL A 1 244 ? -49.393 -13.435 98.064 1.00 56.38 244 VAL A O 1
ATOM 1949 N N . SER A 1 245 ? -48.947 -14.004 95.943 1.00 54.16 245 SER A N 1
ATOM 1950 C CA . SER A 1 245 ? -49.932 -15.093 95.874 1.00 54.16 245 SER A CA 1
ATOM 1951 C C . SER A 1 245 ? -49.481 -16.413 96.514 1.00 54.16 245 SER A C 1
ATOM 1953 O O . SER A 1 245 ? -50.337 -17.247 96.802 1.00 54.16 245 SER A O 1
ATOM 1955 N N . THR A 1 246 ? -48.184 -16.632 96.753 1.00 47.59 246 THR A N 1
ATOM 1956 C CA . THR A 1 246 ? -47.665 -17.861 97.395 1.00 47.59 246 THR A CA 1
ATOM 1957 C C . THR A 1 246 ? -47.399 -17.710 98.892 1.00 47.59 246 THR A C 1
ATOM 1959 O O . THR A 1 246 ? -46.942 -18.650 99.546 1.00 47.59 246 THR A O 1
ATOM 1962 N N . SER A 1 247 ? -47.681 -16.538 99.465 1.00 48.75 247 SER A N 1
ATOM 1963 C CA . SER A 1 247 ? -47.558 -16.303 100.903 1.00 48.75 247 SER A CA 1
ATOM 1964 C C . SER A 1 247 ? -48.726 -16.962 101.636 1.00 48.75 247 SER A C 1
ATOM 1966 O O . SER A 1 247 ? -49.732 -16.325 101.945 1.00 48.75 247 SER A O 1
ATOM 1968 N N . ASN A 1 248 ? -48.600 -18.264 101.893 1.00 53.88 248 ASN A N 1
ATOM 1969 C CA . ASN A 1 248 ? -49.580 -19.021 102.659 1.00 53.88 248 ASN A CA 1
ATOM 1970 C C . ASN A 1 248 ? -49.804 -18.323 104.018 1.00 53.88 248 ASN A C 1
ATOM 1972 O O . ASN A 1 248 ? -48.816 -18.051 104.715 1.00 53.88 248 ASN A O 1
ATOM 1976 N N . PRO A 1 249 ? -51.045 -17.985 104.419 1.00 59.03 249 PRO A N 1
ATOM 1977 C CA . PRO A 1 249 ? -51.263 -17.293 105.680 1.00 59.03 249 PRO A CA 1
ATOM 1978 C C . PRO A 1 249 ? -50.705 -18.139 106.835 1.00 59.03 249 PRO A C 1
ATOM 1980 O O . PRO A 1 249 ? -51.119 -19.280 107.025 1.00 59.03 249 PRO A O 1
ATOM 1983 N N . ARG A 1 250 ? -49.768 -17.592 107.625 1.00 60.72 250 ARG A N 1
ATOM 1984 C CA . ARG A 1 250 ? -49.249 -18.261 108.843 1.00 60.72 250 ARG A CA 1
ATOM 1985 C C . ARG A 1 250 ? -50.318 -18.426 109.930 1.00 60.72 250 ARG A C 1
ATOM 1987 O O . ARG A 1 250 ? -50.144 -19.202 110.857 1.00 60.72 250 ARG A O 1
ATOM 1994 N N . ASP A 1 251 ? -51.395 -17.661 109.813 1.00 64.00 251 ASP A N 1
ATOM 1995 C CA . ASP A 1 251 ? -52.547 -17.658 110.700 1.00 64.00 251 ASP A CA 1
ATOM 1996 C C . ASP A 1 251 ? -53.617 -18.625 110.164 1.00 64.00 251 ASP A C 1
ATOM 1998 O O . ASP A 1 251 ? -54.220 -18.368 109.117 1.00 64.00 251 ASP A O 1
ATOM 2002 N N . GLU A 1 252 ? -53.860 -19.721 110.892 1.00 63.25 252 GLU A N 1
ATOM 2003 C CA . GLU A 1 252 ? -54.866 -20.745 110.559 1.00 63.25 252 GLU A CA 1
ATOM 2004 C C . GLU A 1 252 ? -56.282 -20.171 110.399 1.00 63.25 252 GLU A C 1
ATOM 2006 O O . GLU A 1 252 ? -57.109 -20.733 109.679 1.00 63.25 252 GLU A O 1
ATOM 2011 N N . SER A 1 253 ? -56.585 -19.019 111.008 1.00 61.53 253 SER A N 1
ATOM 2012 C CA . SER A 1 253 ? -57.897 -18.377 110.860 1.00 61.53 253 SER A CA 1
ATOM 2013 C C . SER A 1 253 ? -58.126 -17.775 109.465 1.00 61.53 253 SER A C 1
ATOM 2015 O O . SER A 1 253 ? -59.274 -17.553 109.067 1.00 61.53 253 SER A O 1
ATOM 2017 N N . LYS A 1 254 ? -57.047 -17.555 108.700 1.00 64.44 254 LYS A N 1
ATOM 2018 C CA . LYS A 1 254 ? -57.055 -16.996 107.336 1.00 64.44 254 LYS A CA 1
ATOM 2019 C C . LYS A 1 254 ? -56.914 -18.059 106.247 1.00 64.44 254 LYS A C 1
ATOM 2021 O O . LYS A 1 254 ? -56.958 -17.734 105.060 1.00 64.44 254 LYS A O 1
ATOM 2026 N N . HIS A 1 255 ? -56.759 -19.320 106.640 1.00 73.38 255 HIS A N 1
ATOM 2027 C CA . HIS A 1 255 ? -56.764 -20.463 105.737 1.00 73.38 255 HIS A CA 1
ATOM 2028 C C . HIS A 1 255 ? -58.118 -20.605 105.042 1.00 73.38 255 HIS A C 1
ATOM 2030 O O . HIS A 1 255 ? -59.175 -20.417 105.653 1.00 73.38 255 HIS A O 1
ATOM 2036 N N . HIS A 1 256 ? -58.078 -20.947 103.755 1.00 73.62 256 HIS A N 1
ATOM 2037 C CA . HIS A 1 256 ? -59.276 -21.259 102.990 1.00 73.62 256 HIS A CA 1
ATOM 2038 C C . HIS A 1 256 ? -59.609 -22.740 103.148 1.00 73.62 256 HIS A C 1
ATOM 2040 O O . HIS A 1 256 ? -58.781 -23.620 102.911 1.00 73.62 256 HIS A O 1
ATOM 2046 N N . TYR A 1 257 ? -60.845 -22.994 103.553 1.00 77.12 257 TYR A N 1
ATOM 2047 C CA . TYR A 1 257 ? -61.418 -24.319 103.691 1.00 77.12 257 TYR A CA 1
ATOM 2048 C C . TYR A 1 257 ? -62.545 -24.480 102.684 1.00 77.12 257 TYR A C 1
ATOM 2050 O O . TYR A 1 257 ? -63.189 -23.506 102.278 1.00 77.12 257 TYR A O 1
ATOM 2058 N N . PHE A 1 258 ? -62.821 -25.722 102.322 1.00 80.06 258 PHE A N 1
ATOM 2059 C CA . PHE A 1 258 ? -64.057 -26.065 101.641 1.00 80.06 258 PHE A CA 1
ATOM 2060 C C . PHE A 1 258 ? -64.734 -27.250 102.318 1.00 80.06 258 PHE A C 1
ATOM 2062 O O . PHE A 1 258 ? -64.083 -28.093 102.932 1.00 80.06 258 PHE A O 1
ATOM 2069 N N . VAL A 1 259 ? -66.056 -27.280 102.218 1.00 82.25 259 VAL A N 1
ATOM 2070 C CA . VAL A 1 259 ? -66.935 -28.314 102.765 1.00 82.25 259 VAL A CA 1
ATOM 2071 C C . VAL A 1 259 ? -68.019 -28.596 101.730 1.00 82.25 259 VAL A C 1
ATOM 2073 O O . VAL A 1 259 ? -68.458 -27.690 101.016 1.00 82.25 259 VAL A O 1
ATOM 2076 N N . ILE A 1 260 ? -68.458 -29.847 101.648 1.00 82.44 260 ILE A N 1
ATOM 2077 C CA . ILE A 1 260 ? -69.608 -30.240 100.830 1.00 82.44 260 ILE A CA 1
ATOM 2078 C C . ILE A 1 260 ? -70.706 -30.705 101.776 1.00 82.44 260 ILE A C 1
ATOM 2080 O O . ILE A 1 260 ? -70.443 -31.462 102.713 1.00 82.44 260 ILE A O 1
ATOM 2084 N N . MET A 1 261 ? -71.932 -30.256 101.532 1.00 86.00 261 MET A N 1
ATOM 2085 C CA . MET A 1 261 ? -73.116 -30.661 102.285 1.00 86.00 261 MET A CA 1
ATOM 2086 C C . MET A 1 261 ? -74.214 -31.157 101.341 1.00 86.00 261 MET A C 1
ATOM 2088 O O . MET A 1 261 ? -74.307 -30.666 100.218 1.00 86.00 261 MET A O 1
ATOM 2092 N N . TYR A 1 262 ? -75.049 -32.096 101.782 1.00 84.56 262 TYR A N 1
ATOM 2093 C CA . TYR A 1 262 ? -76.189 -32.615 101.021 1.00 84.56 262 TYR A CA 1
ATOM 2094 C C . TYR A 1 262 ? -77.516 -32.268 101.683 1.00 84.56 262 TYR A C 1
ATOM 2096 O O . TYR A 1 262 ? -77.591 -32.243 102.902 1.00 84.56 262 TYR A O 1
ATOM 2104 N N . HIS A 1 263 ? -78.568 -32.075 100.897 1.00 84.88 263 HIS A N 1
ATOM 2105 C CA . HIS A 1 263 ? -79.941 -31.976 101.388 1.00 84.88 263 HIS A CA 1
ATOM 2106 C C . HIS A 1 263 ? -80.887 -32.672 100.416 1.00 84.88 263 HIS A C 1
ATOM 2108 O O . HIS A 1 263 ? -80.730 -32.518 99.202 1.00 84.88 263 HIS A O 1
ATOM 2114 N N . ASP A 1 264 ? -81.850 -33.424 100.940 1.00 80.69 264 ASP A N 1
ATOM 2115 C CA . ASP A 1 264 ? -82.865 -34.091 100.131 1.00 80.69 264 ASP A CA 1
ATOM 2116 C C . ASP A 1 264 ? -84.083 -33.175 99.983 1.00 80.69 264 ASP A C 1
ATOM 2118 O O . ASP A 1 264 ? -84.751 -32.836 100.958 1.00 80.69 264 ASP A O 1
ATOM 2122 N N . VAL A 1 265 ? -84.371 -32.764 98.748 1.00 78.25 265 VAL A N 1
ATOM 2123 C CA . VAL A 1 265 ? -85.549 -31.957 98.401 1.00 78.25 265 VAL A CA 1
ATOM 2124 C C . VAL A 1 265 ? -86.364 -32.743 97.386 1.00 78.25 265 VAL A C 1
ATOM 2126 O O . VAL A 1 265 ? -85.846 -33.089 96.327 1.00 78.25 265 VAL A O 1
ATOM 2129 N N . ASP A 1 266 ? -87.616 -33.067 97.718 1.00 74.06 266 ASP A N 1
ATOM 2130 C CA . ASP A 1 266 ? -88.556 -33.782 96.837 1.00 74.06 266 ASP A CA 1
ATOM 2131 C C . ASP A 1 266 ? -87.992 -35.085 96.228 1.00 74.06 266 ASP A C 1
ATOM 2133 O O . ASP A 1 266 ? -88.241 -35.430 95.074 1.00 74.06 266 ASP A O 1
ATOM 2137 N N . GLY A 1 267 ? -87.198 -35.824 97.013 1.00 72.81 267 GLY A N 1
ATOM 2138 C CA . GLY A 1 267 ? -86.569 -37.082 96.590 1.00 72.81 267 GLY A CA 1
ATOM 2139 C C . GLY A 1 267 ? -85.292 -36.922 95.753 1.00 72.81 267 GLY A C 1
ATOM 2140 O O . GLY A 1 267 ? -84.753 -37.924 95.282 1.00 72.81 267 GLY A O 1
ATOM 2141 N N . ILE A 1 268 ? -84.786 -35.696 95.578 1.00 70.94 268 ILE A N 1
ATOM 2142 C CA . ILE A 1 268 ? -83.527 -35.395 94.887 1.00 70.94 268 ILE A CA 1
ATOM 2143 C C . ILE A 1 268 ? -82.477 -34.931 95.903 1.00 70.94 268 ILE A C 1
ATOM 2145 O O . ILE A 1 268 ? -82.673 -33.941 96.609 1.00 70.94 268 ILE A O 1
ATOM 2149 N N . ARG A 1 269 ? -81.321 -35.608 95.921 1.00 77.38 269 ARG A N 1
ATOM 2150 C CA . ARG A 1 269 ? -80.181 -35.255 96.777 1.00 77.38 269 ARG A CA 1
ATOM 2151 C C . ARG A 1 269 ? -79.348 -34.141 96.148 1.00 77.38 269 ARG A C 1
ATOM 2153 O O . ARG A 1 269 ? -78.633 -34.367 95.171 1.00 77.38 269 ARG A O 1
ATOM 2160 N N . VAL A 1 270 ? -79.420 -32.938 96.710 1.00 78.50 270 VAL A N 1
ATOM 2161 C CA . VAL A 1 270 ? -78.711 -31.748 96.217 1.00 78.50 270 VAL A CA 1
ATOM 2162 C C . VAL A 1 270 ? -77.413 -31.550 96.991 1.00 78.50 270 VAL A C 1
ATOM 2164 O O . VAL A 1 270 ? -77.417 -31.566 98.218 1.00 78.50 270 VAL A O 1
ATOM 2167 N N . ALA A 1 271 ? -76.304 -31.336 96.279 1.00 80.44 271 ALA A N 1
ATOM 2168 C CA . ALA A 1 271 ? -75.004 -31.017 96.865 1.00 80.44 271 ALA A CA 1
ATOM 2169 C C . ALA A 1 271 ? -74.770 -29.506 96.906 1.00 80.44 271 ALA A C 1
ATOM 2171 O O . ALA A 1 271 ? -75.016 -28.811 95.922 1.00 80.44 271 ALA A O 1
ATOM 2172 N N . ASN A 1 272 ? -74.216 -29.009 98.005 1.00 80.69 272 ASN A N 1
ATOM 2173 C CA . ASN A 1 272 ? -73.810 -27.622 98.151 1.00 80.69 272 ASN A CA 1
ATOM 2174 C C . ASN A 1 272 ? -72.335 -27.546 98.552 1.00 80.69 272 ASN A C 1
ATOM 2176 O O . ASN A 1 272 ? -71.943 -28.066 99.598 1.00 80.69 272 ASN A O 1
ATOM 2180 N N . LEU A 1 273 ? -71.527 -26.905 97.706 1.00 80.38 273 LEU A N 1
ATOM 2181 C CA . LEU A 1 273 ? -70.116 -26.636 97.965 1.00 80.38 273 LEU A CA 1
ATOM 2182 C C . LEU A 1 273 ? -69.984 -25.256 98.604 1.00 80.38 273 LEU A C 1
ATOM 2184 O O . LEU A 1 273 ? -70.387 -24.247 98.029 1.00 80.38 273 LEU A O 1
ATOM 2188 N N . ILE A 1 274 ? -69.357 -25.208 99.771 1.00 79.38 274 ILE A N 1
ATOM 2189 C CA . ILE A 1 274 ? -69.097 -23.967 100.492 1.00 79.38 274 ILE A CA 1
ATOM 2190 C C . ILE A 1 274 ? -67.585 -23.829 100.606 1.00 79.38 274 ILE A C 1
ATOM 2192 O O . ILE A 1 274 ? -66.927 -24.710 101.154 1.00 79.38 274 ILE A O 1
ATOM 2196 N N . ALA A 1 275 ? -67.040 -22.726 100.099 1.00 75.94 275 ALA A N 1
ATOM 2197 C CA . ALA A 1 275 ? -65.615 -22.425 100.157 1.00 75.94 275 ALA A CA 1
ATOM 2198 C C . ALA A 1 275 ? -65.390 -21.018 100.717 1.00 75.94 275 ALA A C 1
ATOM 2200 O O . ALA A 1 275 ? -66.131 -20.086 100.401 1.00 75.94 275 ALA A O 1
ATOM 2201 N N . GLY A 1 276 ? -64.373 -20.861 101.558 1.00 72.31 276 GLY A N 1
ATOM 2202 C CA . GLY A 1 276 ? -64.019 -19.578 102.158 1.00 72.31 276 GLY A CA 1
ATOM 2203 C C . GLY A 1 276 ? -63.115 -19.740 103.373 1.00 72.31 276 GLY A C 1
ATOM 2204 O O . GLY A 1 276 ? -62.652 -20.834 103.680 1.00 72.31 276 GLY A O 1
ATOM 2205 N N . GLN A 1 277 ? -62.867 -18.650 104.093 1.00 77.94 277 GLN A N 1
ATOM 2206 C CA . GLN A 1 277 ? -62.109 -18.712 105.346 1.00 77.94 277 GLN A CA 1
ATOM 2207 C C . GLN A 1 277 ? -62.825 -19.572 106.393 1.00 77.94 277 GLN A C 1
ATOM 2209 O O . GLN A 1 277 ? -64.059 -19.648 106.401 1.00 77.94 277 GLN A O 1
ATOM 2214 N N . ARG A 1 278 ? -62.069 -20.173 107.322 1.00 79.06 278 ARG A N 1
ATOM 2215 C CA . ARG A 1 278 ? -62.601 -21.126 108.315 1.00 79.06 278 ARG A CA 1
ATOM 2216 C C . ARG A 1 278 ? -63.861 -20.633 109.023 1.00 79.06 278 ARG A C 1
ATOM 2218 O O . ARG A 1 278 ? -64.865 -21.336 109.072 1.00 79.06 278 ARG A O 1
ATOM 2225 N N . ARG A 1 279 ? -63.837 -19.385 109.499 1.00 79.94 279 ARG A N 1
ATOM 2226 C CA . ARG A 1 279 ? -64.967 -18.761 110.204 1.00 79.94 279 ARG A CA 1
ATOM 2227 C C . ARG A 1 279 ? -66.229 -18.683 109.341 1.00 79.94 279 ARG A C 1
ATOM 2229 O O . ARG A 1 279 ? -67.329 -18.894 109.849 1.00 79.94 279 ARG A O 1
ATOM 2236 N N . TYR A 1 280 ? -66.075 -18.386 108.051 1.00 82.94 280 TYR A N 1
ATOM 2237 C CA . TYR A 1 280 ? -67.184 -18.346 107.100 1.00 82.94 280 TYR A CA 1
ATOM 2238 C C . TYR A 1 280 ? -67.740 -19.749 106.848 1.00 82.94 280 TYR A C 1
ATOM 2240 O O . TYR A 1 280 ? -68.950 -19.950 106.941 1.00 82.94 280 TYR A O 1
ATOM 2248 N N . VAL A 1 281 ? -66.857 -20.721 106.603 1.00 82.62 281 VAL A N 1
ATOM 2249 C CA . VAL A 1 281 ? -67.231 -22.121 106.364 1.00 82.62 281 VAL A CA 1
ATOM 2250 C C . VAL A 1 281 ? -67.980 -22.694 107.569 1.00 82.62 281 VAL A C 1
ATOM 2252 O O . VAL A 1 281 ? -69.106 -23.158 107.416 1.00 82.62 281 VAL A O 1
ATOM 2255 N N . ASP A 1 282 ? -67.443 -22.550 108.781 1.00 84.06 282 ASP A N 1
ATOM 2256 C CA . ASP A 1 282 ? -68.078 -23.042 110.011 1.00 84.06 282 ASP A CA 1
ATOM 2257 C C . ASP A 1 282 ? -69.409 -22.331 110.319 1.00 84.06 282 ASP A C 1
ATOM 2259 O O . ASP A 1 282 ? -70.333 -22.920 110.886 1.00 84.06 282 ASP A O 1
ATOM 2263 N N . SER A 1 283 ? -69.537 -21.045 109.970 1.00 85.75 283 SER A N 1
ATOM 2264 C CA . SER A 1 283 ? -70.813 -20.328 110.078 1.00 85.75 283 SER A CA 1
ATOM 2265 C C . SER A 1 283 ? -71.843 -20.890 109.103 1.00 85.75 283 SER A C 1
ATOM 2267 O O . SER A 1 283 ? -72.988 -21.116 109.484 1.00 85.75 283 SER A O 1
ATOM 2269 N N . LYS A 1 284 ? -71.448 -21.124 107.850 1.00 86.81 284 LYS A N 1
ATOM 2270 C CA . LYS A 1 284 ? -72.345 -21.612 106.803 1.00 86.81 284 LYS A CA 1
ATOM 2271 C C . LYS A 1 284 ? -72.762 -23.062 107.013 1.00 86.81 284 LYS A C 1
ATOM 2273 O O . LYS A 1 284 ? -73.925 -23.357 106.768 1.00 86.81 284 LYS A O 1
ATOM 2278 N N . ILE A 1 285 ? -71.881 -23.916 107.538 1.00 85.94 285 ILE A N 1
ATOM 2279 C CA . ILE A 1 285 ? -72.236 -25.279 107.965 1.00 85.94 285 ILE A CA 1
ATOM 2280 C C . ILE A 1 285 ? -73.367 -25.231 108.988 1.00 85.94 285 ILE A C 1
ATOM 2282 O O . ILE A 1 285 ? -74.375 -25.906 108.817 1.00 85.94 285 ILE A O 1
ATOM 2286 N N . ARG A 1 286 ? -73.234 -24.387 110.019 1.00 86.00 286 ARG A N 1
ATOM 2287 C CA . ARG A 1 286 ? -74.260 -24.240 111.061 1.00 86.00 286 ARG A CA 1
ATOM 2288 C C . ARG A 1 286 ? -75.588 -23.747 110.500 1.00 86.00 286 ARG A C 1
ATOM 2290 O O . ARG A 1 286 ? -76.624 -24.314 110.824 1.00 86.00 286 ARG A O 1
ATOM 2297 N N . THR A 1 287 ? -75.563 -22.726 109.645 1.00 87.88 287 THR A N 1
ATOM 2298 C CA . THR A 1 287 ? -76.787 -22.214 109.013 1.00 87.88 287 THR A CA 1
ATOM 2299 C C . THR A 1 287 ? -77.442 -23.270 108.126 1.00 87.88 287 THR A C 1
ATOM 2301 O O . THR A 1 287 ? -78.641 -23.489 108.230 1.00 87.88 287 THR A O 1
ATOM 2304 N N . LYS A 1 288 ? -76.665 -23.966 107.291 1.00 85.50 288 LYS A N 1
ATOM 2305 C CA . LYS A 1 288 ? -77.193 -24.973 106.365 1.00 85.50 288 LYS A CA 1
ATOM 2306 C C . LYS A 1 288 ? -77.687 -26.231 107.074 1.00 85.50 288 LYS A C 1
ATOM 2308 O O . LYS A 1 288 ? -78.678 -26.800 106.637 1.00 85.50 288 LYS A O 1
ATOM 2313 N N . ALA A 1 289 ? -77.081 -26.610 108.196 1.00 84.38 289 ALA A N 1
ATOM 2314 C CA . ALA A 1 289 ? -77.579 -27.704 109.025 1.00 84.38 289 ALA A CA 1
ATOM 2315 C C . ALA A 1 289 ? -78.990 -27.430 109.576 1.00 84.38 289 ALA A C 1
ATOM 2317 O O . ALA A 1 289 ? -79.813 -28.338 109.619 1.00 84.38 289 ALA A O 1
ATOM 2318 N N . LEU A 1 290 ? -79.305 -26.177 109.931 1.00 85.38 290 LEU A N 1
ATOM 2319 C CA . LEU A 1 290 ? -80.663 -25.782 110.341 1.00 85.38 290 LEU A CA 1
ATOM 2320 C C . LEU A 1 290 ? -81.672 -25.841 109.184 1.00 85.38 290 LEU A C 1
ATOM 2322 O O . LEU A 1 290 ? -82.859 -26.034 109.418 1.00 85.38 290 LEU A O 1
ATOM 2326 N N . GLU A 1 291 ? -81.198 -25.697 107.946 1.00 82.12 291 GLU A N 1
ATOM 2327 C CA . GLU A 1 291 ? -81.986 -25.870 106.719 1.00 82.12 291 GLU A CA 1
ATOM 2328 C C . GLU A 1 291 ? -82.103 -27.349 106.294 1.00 82.12 291 GLU A C 1
ATOM 2330 O O . GLU A 1 291 ? -82.588 -27.620 105.202 1.00 82.12 291 GLU A O 1
ATOM 2335 N N . GLY A 1 292 ? -81.641 -28.296 107.123 1.00 81.06 292 GLY A N 1
ATOM 2336 C CA . GLY A 1 292 ? -81.708 -29.739 106.873 1.00 81.06 292 GLY A CA 1
ATOM 2337 C C . GLY A 1 292 ? -80.475 -30.341 106.191 1.00 81.06 292 GLY A C 1
ATOM 2338 O O . GLY A 1 292 ? -80.430 -31.552 105.993 1.00 81.06 292 GLY A O 1
ATOM 2339 N N . TYR A 1 293 ? -79.463 -29.544 105.826 1.00 86.50 293 TYR A N 1
ATOM 2340 C CA . TYR A 1 293 ? -78.285 -30.060 105.121 1.00 86.50 293 TYR A CA 1
ATOM 2341 C C . TYR A 1 293 ? -77.365 -30.881 106.039 1.00 86.50 293 TYR A C 1
ATOM 2343 O O . TYR A 1 293 ? -76.955 -30.427 107.106 1.00 86.50 293 TYR A O 1
ATOM 2351 N N . GLU A 1 294 ? -76.908 -32.033 105.560 1.00 83.69 294 GLU A N 1
ATOM 2352 C CA . GLU A 1 294 ? -75.933 -32.893 106.229 1.00 83.69 294 GLU A CA 1
ATOM 2353 C C . GLU A 1 294 ? -74.527 -32.716 105.650 1.00 83.69 294 GLU A C 1
ATOM 2355 O O . GLU A 1 294 ? -74.345 -32.568 104.441 1.00 83.69 294 GLU A O 1
ATOM 2360 N N . VAL A 1 295 ? -73.497 -32.754 106.500 1.00 82.75 295 VAL A N 1
ATOM 2361 C CA . VAL A 1 295 ? -72.100 -32.644 106.055 1.00 82.75 295 VAL A CA 1
ATOM 2362 C C . VAL A 1 295 ? -71.673 -33.926 105.342 1.00 82.75 295 VAL A C 1
ATOM 2364 O O . VAL A 1 295 ? -71.619 -35.000 105.933 1.00 82.75 295 VAL A O 1
ATOM 2367 N N . ALA A 1 296 ? -71.324 -33.793 104.066 1.00 78.12 296 ALA A N 1
ATOM 2368 C CA . ALA A 1 296 ? -70.880 -34.887 103.211 1.00 78.12 296 ALA A CA 1
ATOM 2369 C C . ALA A 1 296 ? -69.370 -35.127 103.273 1.00 78.12 296 ALA A C 1
ATOM 2371 O O . ALA A 1 296 ? -68.908 -36.272 103.223 1.00 78.12 296 ALA A O 1
ATOM 2372 N N . LEU A 1 297 ? -68.622 -34.022 103.335 1.00 78.75 297 LEU A N 1
ATOM 2373 C CA . LEU A 1 297 ? -67.169 -33.969 103.410 1.00 78.75 297 LEU A CA 1
ATOM 2374 C C . LEU A 1 297 ? -66.792 -32.957 104.486 1.00 78.75 297 LEU A C 1
ATOM 2376 O O . LEU A 1 297 ? -67.225 -31.809 104.417 1.00 78.75 297 LEU A O 1
ATOM 2380 N N . THR A 1 298 ? -65.995 -33.375 105.466 1.00 78.94 298 THR A N 1
ATOM 2381 C CA . THR A 1 298 ? -65.515 -32.491 106.534 1.00 78.94 298 THR A CA 1
ATOM 2382 C C . THR A 1 298 ? -64.623 -31.379 105.978 1.00 78.94 298 THR A C 1
ATOM 2384 O O . THR A 1 298 ? -63.917 -31.622 104.999 1.00 78.94 298 THR A O 1
ATOM 2387 N N . PRO A 1 299 ? -64.601 -30.184 106.600 1.00 80.44 299 PRO A N 1
ATOM 2388 C CA . PRO A 1 299 ? -63.811 -29.063 106.104 1.00 80.44 299 PRO A CA 1
ATOM 2389 C C . PRO A 1 299 ? -62.337 -29.428 105.915 1.00 80.44 299 PRO A C 1
ATOM 2391 O O . PRO A 1 299 ? -61.656 -29.760 106.886 1.00 80.44 299 PRO A O 1
ATOM 2394 N N . PHE A 1 300 ? -61.847 -29.328 104.682 1.00 73.62 300 PHE A N 1
ATOM 2395 C CA . PHE A 1 300 ? -60.456 -29.608 104.327 1.00 73.62 300 PHE A CA 1
ATOM 2396 C C . PHE A 1 300 ? -59.728 -28.311 103.962 1.00 73.62 300 PHE A C 1
ATOM 2398 O O . PHE A 1 300 ? -60.294 -27.443 103.291 1.00 73.62 300 PHE A O 1
ATOM 2405 N N . TYR A 1 301 ? -58.492 -28.164 104.446 1.00 73.44 301 TYR A N 1
ATOM 2406 C CA . TYR A 1 301 ? -57.644 -27.007 104.165 1.00 73.44 301 TYR A CA 1
ATOM 2407 C C . TYR A 1 301 ? -57.025 -27.118 102.773 1.00 73.44 301 TYR A C 1
ATOM 2409 O O . TYR A 1 301 ? -56.429 -28.141 102.448 1.00 73.44 301 TYR A O 1
ATOM 2417 N N . ASN A 1 302 ? -57.091 -26.050 101.978 1.00 65.25 302 ASN A N 1
ATOM 2418 C CA . ASN A 1 302 ? -56.333 -25.964 100.735 1.00 65.25 302 ASN A CA 1
ATOM 2419 C C . ASN A 1 302 ? -55.366 -24.774 100.778 1.00 65.25 302 ASN A C 1
ATOM 2421 O O . ASN A 1 302 ? -55.781 -23.618 100.856 1.00 65.25 302 ASN A O 1
ATOM 2425 N N . ALA A 1 303 ? -54.073 -25.086 100.704 1.00 58.69 303 ALA A N 1
ATOM 2426 C CA . ALA A 1 303 ? -52.974 -24.128 100.727 1.00 58.69 303 ALA A CA 1
ATOM 2427 C C . ALA A 1 303 ? -52.868 -23.267 99.457 1.00 58.69 303 ALA A C 1
ATOM 2429 O O . ALA A 1 303 ? -52.197 -22.241 99.488 1.00 58.69 303 ALA A O 1
ATOM 2430 N N . ASN A 1 304 ? -53.492 -23.664 98.342 1.00 59.50 304 ASN A N 1
ATOM 2431 C CA . ASN A 1 304 ? -53.317 -22.976 97.067 1.00 59.50 304 ASN A CA 1
ATOM 2432 C C . ASN A 1 304 ? -54.665 -22.539 96.480 1.00 59.50 304 ASN A C 1
ATOM 2434 O O . ASN A 1 304 ? -55.478 -23.355 96.046 1.00 59.50 304 ASN A O 1
ATOM 2438 N N . GLY A 1 305 ? -54.911 -21.226 96.464 1.00 54.72 305 GLY A N 1
ATOM 2439 C CA . GLY A 1 305 ? -56.162 -20.649 95.958 1.00 54.72 305 GLY A CA 1
ATOM 2440 C C . GLY A 1 305 ? -56.359 -20.823 94.447 1.00 54.72 305 GLY A C 1
ATOM 2441 O O . GLY A 1 305 ? -57.499 -20.861 93.989 1.00 54.72 305 GLY A O 1
ATOM 2442 N N . ILE A 1 306 ? -55.268 -20.977 93.684 1.00 53.69 306 ILE A N 1
ATOM 2443 C CA . ILE A 1 306 ? -55.295 -21.161 92.222 1.00 53.69 306 ILE A CA 1
ATOM 2444 C C . ILE A 1 306 ? -55.850 -22.551 91.849 1.00 53.69 306 ILE A C 1
ATOM 2446 O O . ILE A 1 306 ? -56.637 -22.660 90.912 1.00 53.69 306 ILE A O 1
ATOM 2450 N N . ASP A 1 307 ? -55.566 -23.584 92.652 1.00 57.31 307 ASP A N 1
ATOM 2451 C CA . ASP A 1 307 ? -56.048 -24.963 92.446 1.00 57.31 307 ASP A CA 1
ATOM 2452 C C . ASP A 1 307 ? -57.346 -25.291 93.207 1.00 57.31 307 ASP A C 1
ATOM 2454 O O . ASP A 1 307 ? -57.811 -26.433 93.213 1.00 57.31 307 ASP A O 1
ATOM 2458 N N . LEU A 1 308 ? -57.971 -24.302 93.859 1.00 58.44 308 LEU A N 1
ATOM 2459 C CA . LEU A 1 308 ? -59.137 -24.507 94.728 1.00 58.44 308 LEU A CA 1
ATOM 2460 C C . LEU A 1 308 ? -60.290 -25.216 94.007 1.00 58.44 308 LEU A C 1
ATOM 2462 O O . LEU A 1 308 ? -60.911 -26.122 94.560 1.00 58.44 308 LEU A O 1
ATOM 2466 N N . ARG A 1 309 ? -60.567 -24.812 92.763 1.00 56.09 309 ARG A N 1
ATOM 2467 C CA . ARG A 1 309 ? -61.663 -25.371 91.960 1.00 56.09 309 ARG A CA 1
ATOM 2468 C C . ARG A 1 309 ? -61.378 -26.804 91.519 1.00 56.09 309 ARG A C 1
ATOM 2470 O O . ARG A 1 309 ? -62.275 -27.638 91.596 1.00 56.09 309 ARG A O 1
ATOM 2477 N N . GLN A 1 310 ? -60.146 -27.076 91.091 1.00 61.88 310 GLN A N 1
ATOM 2478 C CA . GLN A 1 310 ? -59.735 -28.390 90.603 1.00 61.88 310 GLN A CA 1
ATOM 2479 C C . GLN A 1 310 ? -59.725 -29.406 91.753 1.00 61.88 310 GLN A C 1
ATOM 2481 O O . GLN A 1 310 ? -60.341 -30.461 91.645 1.00 61.88 310 GLN A O 1
ATOM 2486 N N . ASN A 1 311 ? -59.138 -29.040 92.896 1.00 62.59 311 ASN A N 1
ATOM 2487 C CA . ASN A 1 311 ? -59.035 -29.921 94.061 1.00 62.59 311 ASN A CA 1
ATOM 2488 C C . ASN A 1 311 ? -60.400 -30.198 94.711 1.00 62.59 311 ASN A C 1
ATOM 2490 O O . ASN A 1 311 ? -60.677 -31.332 95.098 1.00 62.59 311 ASN A O 1
ATOM 2494 N N . ALA A 1 312 ? -61.281 -29.192 94.792 1.00 60.12 312 ALA A N 1
ATOM 2495 C CA . ALA A 1 312 ? -62.640 -29.385 95.304 1.00 60.12 312 ALA A CA 1
ATOM 2496 C C . ALA A 1 312 ? -63.486 -30.277 94.381 1.00 60.12 312 ALA A C 1
ATOM 2498 O O . ALA A 1 312 ? -64.277 -31.084 94.868 1.00 60.12 312 ALA A O 1
ATOM 2499 N N . MET A 1 313 ? -63.306 -30.161 93.059 1.00 64.38 313 MET A N 1
ATOM 2500 C CA . MET A 1 313 ? -63.986 -31.020 92.090 1.00 64.38 313 MET A CA 1
ATOM 2501 C C . MET A 1 313 ? -63.517 -32.474 92.209 1.00 64.38 313 MET A C 1
ATOM 2503 O O . MET A 1 313 ? -64.355 -33.372 92.262 1.00 64.38 313 MET A O 1
ATOM 2507 N N . THR A 1 314 ? -62.207 -32.715 92.310 1.00 70.44 314 THR A N 1
ATOM 2508 C CA . THR A 1 314 ? -61.654 -34.067 92.494 1.00 70.44 314 THR A CA 1
ATOM 2509 C C . THR A 1 314 ? -62.186 -34.716 93.772 1.00 70.44 314 THR A C 1
ATOM 2511 O O . THR A 1 314 ? -62.762 -35.800 93.706 1.00 70.44 314 THR A O 1
ATOM 2514 N N . ALA A 1 315 ? -62.123 -34.014 94.910 1.00 66.31 315 ALA A N 1
ATOM 2515 C CA . ALA A 1 315 ? -62.638 -34.520 96.185 1.00 66.31 315 ALA A CA 1
ATOM 2516 C C . ALA A 1 315 ? -64.159 -34.784 96.153 1.00 66.31 315 ALA A C 1
ATOM 2518 O O . ALA A 1 315 ? -64.650 -35.733 96.767 1.00 66.31 315 ALA A O 1
ATOM 2519 N N . PHE A 1 316 ? -64.926 -33.965 95.422 1.00 66.38 316 PHE A N 1
ATOM 2520 C CA . PHE A 1 316 ? -66.356 -34.198 95.214 1.00 66.38 316 PHE A CA 1
ATOM 2521 C C . PHE A 1 316 ? -66.622 -35.465 94.392 1.00 66.38 316 PHE A C 1
ATOM 2523 O O . PHE A 1 316 ? -67.496 -36.255 94.752 1.00 66.38 316 PHE A O 1
ATOM 2530 N N . ILE A 1 317 ? -65.879 -35.665 93.299 1.00 72.06 317 ILE A N 1
ATOM 2531 C CA . ILE A 1 317 ? -66.010 -36.842 92.432 1.00 72.06 317 ILE A CA 1
ATOM 2532 C C . ILE A 1 317 ? -65.694 -38.117 93.219 1.00 72.06 317 ILE A C 1
ATOM 2534 O O . ILE A 1 317 ? -66.493 -39.054 93.189 1.00 72.06 317 ILE A O 1
ATOM 2538 N N . GLU A 1 318 ? -64.589 -38.127 93.964 1.00 74.81 318 GLU A N 1
ATOM 2539 C CA . GLU A 1 318 ? -64.184 -39.260 94.803 1.00 74.81 318 GLU A CA 1
ATOM 2540 C C . GLU A 1 318 ? -65.266 -39.597 95.836 1.00 74.81 318 GLU A C 1
ATOM 2542 O O . GLU A 1 318 ? -65.745 -40.730 95.900 1.00 74.81 318 GLU A O 1
ATOM 2547 N N . ARG A 1 319 ? -65.764 -38.596 96.573 1.00 69.38 319 ARG A N 1
ATOM 2548 C CA . ARG A 1 319 ? -66.791 -38.822 97.598 1.00 69.38 319 ARG A CA 1
ATOM 2549 C C . ARG A 1 319 ? -68.137 -39.257 97.016 1.00 69.38 319 ARG A C 1
ATOM 2551 O O . ARG A 1 319 ? -68.844 -40.062 97.621 1.00 69.38 319 ARG A O 1
ATOM 2558 N N . ARG A 1 320 ? -68.519 -38.733 95.847 1.00 68.94 320 ARG A N 1
ATOM 2559 C CA . ARG A 1 320 ? -69.723 -39.177 95.130 1.00 68.94 320 ARG A CA 1
ATOM 2560 C C . ARG A 1 320 ? -69.612 -40.654 94.757 1.00 68.94 320 ARG A C 1
ATOM 2562 O O . ARG A 1 320 ? -70.592 -41.379 94.921 1.00 68.94 320 ARG A O 1
ATOM 2569 N N . GLN A 1 321 ? -68.446 -41.088 94.281 1.00 73.38 321 GLN A N 1
ATOM 2570 C CA . GLN A 1 321 ? -68.207 -42.483 93.924 1.00 73.38 321 GLN A CA 1
ATOM 2571 C C . GLN A 1 321 ? -68.343 -43.396 95.152 1.00 73.38 321 GLN A C 1
ATOM 2573 O O . GLN A 1 321 ? -69.091 -44.369 95.101 1.00 73.38 321 GLN A O 1
ATOM 2578 N N . GLU A 1 322 ? -67.756 -43.011 96.289 1.00 76.00 322 GLU A N 1
ATOM 2579 C CA . GLU A 1 322 ? -67.891 -43.753 97.553 1.00 76.00 322 GLU A CA 1
ATOM 2580 C C . GLU A 1 322 ? -69.353 -43.908 98.011 1.00 76.00 322 GLU A C 1
ATOM 2582 O O . GLU A 1 322 ? -69.757 -44.974 98.481 1.00 76.00 322 GLU A O 1
ATOM 2587 N N . ILE A 1 323 ? -70.172 -42.858 97.869 1.00 70.31 323 ILE A N 1
ATOM 2588 C CA . ILE A 1 323 ? -71.597 -42.901 98.240 1.00 70.31 323 ILE A CA 1
ATOM 2589 C C . ILE A 1 323 ? -72.376 -43.839 97.311 1.00 70.31 323 ILE A C 1
ATOM 2591 O O . ILE A 1 323 ? -73.176 -44.645 97.791 1.00 70.31 323 ILE A O 1
ATOM 2595 N N . ILE A 1 324 ? -72.124 -43.768 96.000 1.00 72.31 324 ILE A N 1
ATOM 2596 C CA . ILE A 1 324 ? -72.738 -44.662 95.007 1.00 72.31 324 ILE A CA 1
ATOM 2597 C C . ILE A 1 324 ? -72.376 -46.121 95.312 1.00 72.31 324 ILE A C 1
ATOM 2599 O O . ILE A 1 324 ? -73.249 -46.994 95.303 1.00 72.31 324 ILE A O 1
ATOM 2603 N N . ASP A 1 325 ? -71.114 -46.395 95.635 1.00 76.31 325 ASP A N 1
ATOM 2604 C CA . ASP A 1 325 ? -70.640 -47.742 95.949 1.00 76.31 325 ASP A CA 1
ATOM 2605 C C . ASP A 1 325 ? -71.262 -48.283 97.248 1.00 76.31 325 ASP A C 1
ATOM 2607 O O . ASP A 1 325 ? -71.666 -49.452 97.313 1.00 76.31 325 ASP A O 1
ATOM 2611 N N . ALA A 1 326 ? -71.442 -47.429 98.261 1.00 73.75 326 ALA A N 1
ATOM 2612 C CA . ALA A 1 326 ? -72.126 -47.783 99.503 1.00 73.75 326 ALA A CA 1
ATOM 2613 C C . ALA A 1 326 ? -73.624 -48.084 99.290 1.00 73.75 326 ALA A C 1
ATOM 2615 O O . ALA A 1 326 ? -74.148 -49.059 99.842 1.00 73.75 326 ALA A O 1
ATOM 2616 N N . GLU A 1 327 ? -74.329 -47.296 98.471 1.00 71.81 327 GLU A N 1
ATOM 2617 C CA . GLU A 1 327 ? -75.740 -47.541 98.139 1.00 71.81 327 GLU A CA 1
ATOM 2618 C C . GLU A 1 327 ? -75.930 -48.802 97.290 1.00 71.81 327 GLU A C 1
ATOM 2620 O O . GLU A 1 327 ? -76.832 -49.603 97.555 1.00 71.81 327 GLU A O 1
ATOM 2625 N N . ASN A 1 328 ? -75.049 -49.034 96.315 1.00 72.00 328 ASN A N 1
ATOM 2626 C CA . ASN A 1 328 ? -75.044 -50.258 95.517 1.00 72.00 328 ASN A CA 1
ATO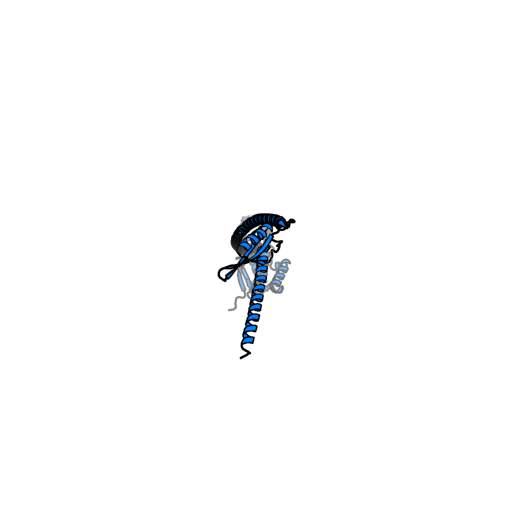M 2627 C C . ASN A 1 328 ? -74.784 -51.498 96.381 1.00 72.00 328 ASN A C 1
ATOM 2629 O O . ASN A 1 328 ? -75.433 -52.532 96.192 1.00 72.00 328 ASN A O 1
ATOM 2633 N N . SER A 1 329 ? -73.900 -51.387 97.373 1.00 73.94 329 SER A N 1
ATOM 2634 C CA . SER A 1 329 ? -73.641 -52.455 98.345 1.00 73.94 329 SER A CA 1
ATOM 2635 C C . SER A 1 329 ? -74.875 -52.750 99.208 1.00 73.94 329 SER A C 1
ATOM 2637 O O . SER A 1 329 ? -75.242 -53.916 99.374 1.00 73.94 329 SER A O 1
ATOM 2639 N N . LYS A 1 330 ? -75.599 -51.716 99.668 1.00 71.06 330 LYS A N 1
ATOM 2640 C CA . LYS A 1 330 ? -76.880 -51.876 100.387 1.00 71.06 330 LYS A CA 1
ATOM 2641 C C . LYS A 1 330 ? -77.971 -52.518 99.519 1.00 71.06 330 LYS A C 1
ATOM 2643 O O . LYS A 1 330 ? -78.695 -53.386 100.002 1.00 71.06 330 LYS A O 1
ATOM 2648 N N . ARG A 1 331 ? -78.070 -52.151 98.234 1.00 64.25 331 ARG A N 1
ATOM 2649 C CA . ARG A 1 331 ? -79.022 -52.756 97.277 1.00 64.25 331 ARG A CA 1
ATOM 2650 C C . ARG A 1 331 ? -78.696 -54.217 96.951 1.00 64.25 331 ARG A C 1
ATOM 2652 O O . ARG A 1 331 ? -79.608 -55.015 96.745 1.00 64.25 331 ARG A O 1
ATOM 2659 N N . LYS A 1 332 ? -77.413 -54.594 96.916 1.00 64.00 332 LYS A N 1
ATOM 2660 C CA . LYS A 1 332 ? -76.993 -56.004 96.809 1.00 64.00 332 LYS A CA 1
ATOM 2661 C C . LYS A 1 332 ? -77.384 -56.802 98.053 1.00 64.00 332 LYS A C 1
ATOM 2663 O O . LYS A 1 332 ? -77.899 -57.907 97.908 1.00 64.00 332 LYS A O 1
ATOM 2668 N N . ALA A 1 333 ? -77.202 -56.233 99.245 1.00 61.28 333 ALA A N 1
ATOM 2669 C CA . ALA A 1 333 ? -77.600 -56.874 100.497 1.00 61.28 333 ALA A CA 1
ATOM 2670 C C . ALA A 1 333 ? -79.124 -57.097 100.579 1.00 61.28 333 ALA A C 1
ATOM 2672 O O . ALA A 1 333 ? -79.554 -58.188 100.938 1.00 61.28 333 ALA A O 1
ATOM 2673 N N . SER A 1 334 ? -79.948 -56.127 100.159 1.00 56.81 334 SER A N 1
ATOM 2674 C CA . SER A 1 334 ? -81.413 -56.282 100.155 1.00 56.81 334 SER A CA 1
ATOM 2675 C C . SER A 1 334 ? -81.937 -57.245 99.080 1.00 56.81 334 SER A C 1
ATOM 2677 O O . SER A 1 334 ? -82.924 -57.941 99.314 1.00 56.81 334 SER A O 1
ATOM 2679 N N . ARG A 1 335 ? -81.262 -57.362 97.925 1.00 55.41 335 ARG A N 1
ATOM 2680 C CA . ARG A 1 335 ? -81.567 -58.398 96.917 1.00 55.41 335 ARG A CA 1
ATOM 2681 C C . ARG A 1 335 ? -81.190 -59.811 97.375 1.00 55.41 335 ARG A C 1
ATOM 2683 O O . ARG A 1 335 ? -81.903 -60.746 97.028 1.00 55.41 335 ARG A O 1
ATOM 2690 N N . GLY A 1 336 ? -80.132 -59.972 98.175 1.00 55.53 336 GLY A N 1
ATOM 2691 C CA . GLY A 1 336 ? -79.763 -61.264 98.771 1.00 55.53 336 GLY A CA 1
ATOM 2692 C C . GLY A 1 336 ? -80.837 -61.822 99.713 1.00 55.53 336 GLY A C 1
ATOM 2693 O O . GLY A 1 336 ? -81.125 -63.015 99.677 1.00 55.53 336 GLY A O 1
ATOM 2694 N N . THR A 1 337 ? -81.503 -60.952 100.477 1.00 52.25 337 THR A N 1
ATOM 2695 C CA . THR A 1 337 ? -82.576 -61.334 101.415 1.00 52.25 337 THR A CA 1
ATOM 2696 C C . THR A 1 337 ? -83.897 -61.694 100.718 1.00 52.25 337 THR A C 1
ATOM 2698 O O . THR A 1 337 ? -84.667 -62.503 101.229 1.00 52.25 337 THR A O 1
ATOM 2701 N N . ILE A 1 338 ? -84.172 -61.141 99.530 1.00 50.78 338 ILE A N 1
ATOM 2702 C CA . ILE A 1 338 ? -85.385 -61.471 98.756 1.00 50.78 338 ILE A CA 1
ATOM 2703 C C . ILE A 1 338 ? -85.235 -62.823 98.036 1.00 50.78 338 ILE A C 1
ATOM 2705 O O . ILE A 1 338 ? -86.207 -63.563 97.919 1.00 50.78 338 ILE A O 1
ATOM 2709 N N . VAL A 1 339 ? -84.019 -63.205 97.625 1.00 51.16 339 VAL A N 1
ATOM 2710 C CA . VAL A 1 339 ? -83.772 -64.525 97.011 1.00 51.16 339 VAL A CA 1
ATOM 2711 C C . VAL A 1 339 ? -83.810 -65.659 98.051 1.00 51.16 339 VAL A C 1
ATOM 2713 O O . VAL A 1 339 ? -84.230 -66.764 97.716 1.00 51.16 339 VAL A O 1
ATOM 2716 N N . SER A 1 340 ? -83.495 -65.406 99.330 1.00 48.47 340 SER A N 1
ATOM 2717 C CA . SER A 1 340 ? -83.624 -66.428 100.388 1.00 48.47 340 SER A CA 1
ATOM 2718 C C . SER A 1 340 ? -85.067 -66.690 100.847 1.00 48.47 340 SER A C 1
ATOM 2720 O O . SER A 1 340 ? -85.327 -67.735 101.433 1.00 48.47 340 SER A O 1
ATOM 2722 N N . LEU A 1 341 ? -86.017 -65.787 100.569 1.00 49.22 341 LEU A N 1
ATOM 2723 C CA . LEU A 1 341 ? -87.446 -65.966 100.888 1.00 49.22 341 LEU A CA 1
ATOM 2724 C C . LEU A 1 341 ? -88.242 -66.704 99.790 1.00 49.22 341 LEU A C 1
ATOM 2726 O O . LEU A 1 341 ? -89.384 -67.079 100.027 1.00 49.22 341 LEU A O 1
ATOM 2730 N N . HIS A 1 342 ? -87.653 -66.962 98.615 1.00 49.06 342 HIS A N 1
ATOM 2731 C CA . HIS A 1 342 ? -88.257 -67.771 97.537 1.00 49.06 342 HIS A CA 1
ATOM 2732 C C . HIS A 1 342 ? -87.643 -69.176 97.383 1.00 49.06 342 HIS A C 1
ATOM 2734 O O . HIS A 1 342 ? -88.062 -69.934 96.517 1.00 49.06 342 HIS A O 1
ATOM 2740 N N . ALA A 1 343 ? -86.686 -69.548 98.241 1.00 48.72 343 ALA A N 1
ATOM 2741 C CA . ALA A 1 343 ? -86.126 -70.904 98.324 1.00 48.72 343 ALA A CA 1
ATOM 2742 C C . ALA A 1 343 ? -86.707 -71.736 99.494 1.00 48.72 343 ALA A C 1
ATOM 2744 O O . ALA A 1 343 ? -86.222 -72.825 99.785 1.00 48.72 343 ALA A O 1
ATOM 2745 N N . CYS A 1 344 ? -87.744 -71.227 100.167 1.00 48.59 344 CYS A N 1
ATOM 2746 C CA . CYS A 1 344 ? -88.579 -71.957 101.125 1.00 48.59 344 CYS A CA 1
ATOM 2747 C C . CYS A 1 344 ? -90.046 -71.824 100.696 1.00 48.59 344 CYS A C 1
ATOM 2749 O O . CYS A 1 344 ? -90.790 -70.991 101.212 1.00 48.59 344 CYS A O 1
ATOM 2751 N N . SER A 1 345 ? -90.444 -72.601 99.692 1.00 39.12 345 SER A N 1
ATOM 2752 C CA . SER A 1 345 ? -91.835 -72.910 99.338 1.00 39.12 345 SER A CA 1
ATOM 2753 C C . SER A 1 345 ? -91.866 -74.301 98.731 1.00 39.12 345 SER A C 1
ATOM 2755 O O . SER A 1 345 ? -91.075 -74.514 97.784 1.00 39.12 345 SER A O 1
#

Foldseek 3Di:
DDDPQWDWDADPLDRQQIWIARVVLRWTFVQVRLVSVVVVVCVVVVVVDPDDDPDPDDDDDPVVVVVVVVVPPPPDPRDHPVVLVVDPVSLVVLVVVCVVVVHDSVSQKDFDPDDDPVPGHIIGDPSCNLVSVCVNDVPSVVSVVVVVVVVVVVVVVVVVVVVVVVVVVVVVVVVVVVVVVVVVVVVVVVVVVVVVVVVVVVVVVVVVVVVVVVVVVVVVVVVVVVVVVVVVVVVVVVVVVVVVQQPQPPDLQQFKKKWWKWAADPNDIDIDIDIGGPVRRVVVVVVVVVVVIGTQGPIDTDRHPVCVVVVVVVVVVVSVVVVVVVVVVVVVVVVVVVVVVVVPD

InterPro domains:
  IPR017880 KilA, N-terminal [PS51301] (8-151)
  IPR018004 KilA/APSES-type HTH, DNA-binding [PF04383] (75-152)

pLDDT: mean 81.27, std 16.63, range [39.12, 98.12]

Secondary structure (DSSP, 8-state):
-PPPSEEEEE-SS-TT-EEEEETTT--EEHHHHHHHHHHHHHHHHHTT---PPPPS-S---HHHHHHHHHHTS-------HHHHTTSHHHHHHHHHHHHHHT--TGGGEEEE-SS-TTT-EEEE-HHHHHHHHHHH-HHHHHHHHHHHHHHHHHHHHHHHHHHHHHHHHHHHHHHHHHHHHHHHHHHHHHHHHHHHHHHHHHHHHHHHHHHHHHHHHHHHHHHHHHHHHHHHHHHHHHHHHHHHHT---SSGGG-EEEEEEEEEETTEEEEEEEEEEHHHHHHHHHHHHHTTPEEEEEEEEES-STTHHHHHHHHHHHHHHHHHHHHHHHHHHHHHHHHHTSS--

Organism: NCBI:txid221518

Sequence (345 aa):
MSAPAYSTITNGVDHRLTIIMHNDSGYYNITKTASLLQTLKQEEEGVVGNSPQPNKRGKHTKEDEEAYANSHRPNTRAKLTANWFRNSSTREKIQECANLNDLSVEECSFIINDGDNAHSGTYIHPDLYDYFVMWLSPKYSMRVSAILKQHHYAANMKVLKEKDDKIDLLRSEMREQAEVARREMKQRDEEAQRKHDAQSAQIAALLGYAKAGDAKLDNVQDELIETKETVTTALSYLEEKSVVSTSNPRDESKHHYFVIMYHDVDGIRVANLIAGQRRYVDSKIRTKALEGYEVALTPFYNANGIDLRQNAMTAFIERRQEIIDAENSKRKASRGTIVSLHACS

Radius of gyration: 81.08 Å; chains: 1; bounding box: 151×111×173 Å